Protein AF-X5ICG8-F1 (afdb_monomer)

Radius of gyration: 21.34 Å; Cα contacts (8 Å, |Δi|>4): 406; chains: 1; bounding box: 49×46×62 Å

Sequence (207 aa):
FLGNKLAPKVIILFRLVRADHKIEGYQVTAYLNKATSRLQMIMAALDENDNWKLCADGVLLSKHKVTAKIAWGAECKDYNTFITAETGLVGPSPAVRLRLSWDRLPKVPKAVWRYVRIVSEFIPWYIPYYLSDLVPMQKDRNSEKQIQFTVVATSERTLDVILKTPKMTLYKLGVNLPCSLPIESMTDLSPFDDNIVNKIHYLFSEV

InterPro domains:
  IPR015258 Vitellinogen, beta-sheet shell [PF09175] (8-178)
  IPR015258 Vitellinogen, beta-sheet shell [SM01170] (8-178)
  IPR015819 Lipid transport protein, beta-sheet shell [SSF56968] (7-181)
  IPR037088 Vitellinogen, beta-sheet shell domain superfamily [G3DSA:2.20.90.10] (7-181)
  IPR050733 Vitellogenin/Apolipophorin [PTHR23345] (2-185)

Structure (mmCIF, N/CA/C/O backbone):
data_AF-X5ICG8-F1
#
_entry.id   AF-X5ICG8-F1
#
loop_
_atom_site.group_PDB
_atom_site.id
_atom_site.type_symbol
_atom_site.label_atom_id
_atom_site.label_alt_id
_atom_site.label_comp_id
_atom_site.label_asym_id
_atom_site.label_entity_id
_atom_site.label_seq_id
_atom_site.pdbx_PDB_ins_code
_atom_site.Cartn_x
_atom_site.Cartn_y
_atom_site.Cartn_z
_atom_site.occupancy
_atom_site.B_iso_or_equiv
_atom_site.auth_seq_id
_atom_site.auth_comp_id
_atom_site.auth_asym_id
_atom_site.auth_atom_id
_atom_site.pdbx_PDB_model_num
ATOM 1 N N . PHE A 1 1 ? 15.795 -7.405 -2.387 1.00 74.44 1 PHE A N 1
ATOM 2 C CA . PHE A 1 1 ? 14.631 -7.792 -3.207 1.00 74.44 1 PHE A CA 1
ATOM 3 C C . PHE A 1 1 ? 14.528 -9.316 -3.258 1.00 74.44 1 PHE A C 1
ATOM 5 O O . PHE A 1 1 ? 15.554 -9.972 -3.110 1.00 74.44 1 PHE A O 1
ATOM 12 N N . LEU A 1 2 ? 13.320 -9.875 -3.392 1.00 71.12 2 LEU A N 1
ATOM 13 C CA . LEU A 1 2 ? 13.077 -11.314 -3.571 1.00 71.12 2 LEU A CA 1
ATOM 14 C C . LEU A 1 2 ? 13.710 -11.845 -4.862 1.00 71.12 2 LEU A C 1
ATOM 16 O O . LEU A 1 2 ? 14.188 -12.973 -4.853 1.00 71.12 2 LEU A O 1
ATOM 20 N N . GLY A 1 3 ? 13.815 -11.017 -5.907 1.00 69.62 3 GLY A N 1
ATOM 21 C CA . GLY A 1 3 ? 14.472 -11.389 -7.168 1.00 69.62 3 GLY A CA 1
ATOM 22 C C . GLY A 1 3 ? 15.945 -11.798 -7.051 1.00 69.62 3 GLY A C 1
ATOM 23 O O . GLY A 1 3 ? 16.458 -12.457 -7.941 1.00 69.62 3 GLY A O 1
ATOM 24 N N . ASN A 1 4 ? 16.611 -11.504 -5.928 1.00 79.12 4 ASN A N 1
ATOM 25 C CA . ASN A 1 4 ? 17.988 -11.954 -5.684 1.00 79.12 4 ASN A CA 1
ATOM 26 C C . ASN A 1 4 ? 18.057 -13.362 -5.065 1.00 79.12 4 ASN A C 1
ATOM 28 O O . ASN A 1 4 ? 19.146 -13.896 -4.893 1.00 79.12 4 ASN A O 1
ATOM 32 N N . LYS A 1 5 ? 16.922 -13.914 -4.619 1.00 81.19 5 LYS A N 1
ATOM 33 C CA . LYS A 1 5 ? 16.858 -15.149 -3.817 1.00 81.19 5 LYS A CA 1
ATOM 34 C C . LYS A 1 5 ? 15.897 -16.195 -4.377 1.00 81.19 5 LYS A C 1
ATOM 36 O O . LYS A 1 5 ? 16.041 -17.366 -4.048 1.00 81.19 5 LYS A O 1
ATOM 41 N N . LEU A 1 6 ? 14.894 -15.785 -5.153 1.00 85.12 6 LEU A N 1
ATOM 42 C CA . LEU A 1 6 ? 13.827 -16.651 -5.647 1.00 85.12 6 LEU A CA 1
ATOM 43 C C . LEU A 1 6 ? 13.684 -16.520 -7.160 1.00 85.12 6 LEU A C 1
ATOM 45 O O . LEU A 1 6 ? 13.749 -15.416 -7.696 1.00 85.12 6 LEU A O 1
ATOM 49 N N . ALA A 1 7 ? 13.399 -17.641 -7.823 1.00 87.00 7 ALA A N 1
ATOM 50 C CA . ALA A 1 7 ? 12.952 -17.629 -9.208 1.00 87.00 7 ALA A CA 1
ATOM 51 C C . ALA A 1 7 ? 11.563 -16.963 -9.312 1.00 87.00 7 ALA A C 1
ATOM 53 O O . ALA A 1 7 ? 10.713 -17.174 -8.433 1.00 87.00 7 ALA A O 1
ATOM 54 N N . PRO A 1 8 ? 11.309 -16.165 -10.362 1.00 89.88 8 PRO A N 1
ATOM 55 C CA . PRO A 1 8 ? 10.002 -15.560 -10.582 1.00 89.88 8 PRO A CA 1
ATOM 56 C C . PRO A 1 8 ? 8.943 -16.643 -10.813 1.00 89.88 8 PRO A C 1
ATOM 58 O O . PRO A 1 8 ? 9.201 -17.673 -11.433 1.00 89.88 8 PRO A O 1
ATOM 61 N N . LYS A 1 9 ? 7.733 -16.407 -10.303 1.00 91.81 9 LYS A N 1
ATOM 62 C CA . LYS A 1 9 ? 6.562 -17.261 -10.552 1.00 91.81 9 LYS A CA 1
ATOM 63 C C . LYS A 1 9 ? 5.849 -16.891 -11.842 1.00 91.81 9 LYS A C 1
ATOM 65 O O . LYS A 1 9 ? 5.319 -17.769 -12.508 1.00 91.81 9 LYS A O 1
ATOM 70 N N . VAL A 1 10 ? 5.847 -15.604 -12.178 1.00 92.69 10 VAL A N 1
ATOM 71 C CA . VAL A 1 10 ? 5.255 -15.073 -13.408 1.00 92.69 10 VAL A CA 1
ATOM 72 C C . VAL A 1 10 ? 6.227 -14.070 -14.014 1.00 92.69 10 VAL A C 1
ATOM 74 O O . VAL A 1 10 ? 6.810 -13.254 -13.293 1.00 92.69 10 VAL A O 1
ATOM 77 N N . ILE A 1 11 ? 6.389 -14.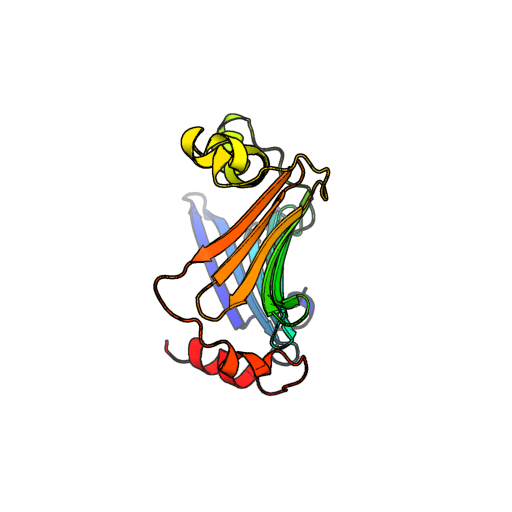135 -15.334 1.00 94.56 11 ILE A N 1
ATOM 78 C CA . ILE A 1 11 ? 7.122 -13.153 -16.131 1.00 94.56 11 ILE A CA 1
ATOM 79 C C . ILE A 1 11 ? 6.204 -12.711 -17.269 1.00 94.56 11 ILE A C 1
ATOM 81 O O . ILE A 1 11 ? 5.685 -13.548 -18.002 1.00 94.56 11 ILE A O 1
ATOM 85 N N . ILE A 1 12 ? 6.013 -11.403 -17.416 1.00 94.75 12 ILE A N 1
ATOM 86 C CA . ILE A 1 12 ? 5.263 -10.791 -18.516 1.00 94.75 12 ILE A CA 1
ATOM 87 C C . ILE A 1 12 ? 6.211 -9.845 -19.249 1.00 94.75 12 ILE A C 1
ATOM 89 O O . ILE A 1 12 ? 6.873 -9.018 -18.624 1.00 94.75 12 ILE A O 1
ATOM 93 N N . LEU A 1 13 ? 6.281 -9.973 -20.573 1.00 94.06 13 LEU A N 1
ATOM 94 C CA . LEU A 1 13 ? 7.141 -9.162 -21.431 1.00 94.06 13 LEU A CA 1
ATOM 95 C C . LEU A 1 13 ? 6.283 -8.299 -22.351 1.00 94.06 13 LEU A C 1
ATOM 97 O O . LEU A 1 13 ? 5.595 -8.820 -23.226 1.00 94.06 13 LEU A O 1
ATOM 101 N N . PHE A 1 14 ? 6.382 -6.985 -22.194 1.00 92.94 14 PHE A N 1
ATOM 102 C CA . PHE A 1 14 ? 5.830 -6.011 -23.124 1.00 92.94 14 PHE A CA 1
ATOM 103 C C . PHE A 1 14 ? 6.950 -5.578 -24.060 1.00 92.94 14 PHE A C 1
ATOM 105 O O . PHE A 1 14 ? 7.892 -4.925 -23.621 1.00 92.94 14 PHE A O 1
ATOM 112 N N . ARG A 1 15 ? 6.873 -5.979 -25.331 1.00 92.25 15 ARG A N 1
ATOM 113 C CA . ARG A 1 15 ? 7.892 -5.693 -26.348 1.00 92.25 15 ARG A CA 1
ATOM 114 C C . ARG A 1 15 ? 7.295 -4.869 -27.479 1.00 92.25 15 ARG A C 1
ATOM 116 O O . ARG A 1 15 ? 6.350 -5.308 -28.128 1.00 92.25 15 ARG A O 1
ATOM 123 N N . LEU A 1 16 ? 7.887 -3.709 -27.727 1.00 88.94 16 LEU A N 1
ATOM 124 C CA . LEU A 1 16 ? 7.691 -2.898 -28.916 1.00 88.94 16 LEU A CA 1
ATOM 125 C C . LEU A 1 16 ? 8.881 -3.139 -29.848 1.00 88.94 16 LEU A C 1
ATOM 127 O O . LEU A 1 16 ? 10.010 -2.765 -29.533 1.00 88.94 16 LEU A O 1
ATOM 131 N N . VAL A 1 17 ? 8.622 -3.787 -30.983 1.00 88.69 17 VAL A N 1
ATOM 132 C CA . VAL A 1 17 ? 9.628 -4.018 -32.025 1.00 88.69 17 VAL A CA 1
ATOM 133 C C . VAL A 1 17 ? 9.463 -2.937 -33.083 1.00 88.69 17 VAL A C 1
ATOM 135 O O . VAL A 1 17 ? 8.436 -2.869 -33.757 1.00 88.69 17 VAL A O 1
ATOM 138 N N . ARG A 1 18 ? 10.459 -2.061 -33.196 1.00 86.56 18 ARG A N 1
ATOM 139 C CA . ARG A 1 18 ? 10.479 -0.979 -34.183 1.00 86.56 18 ARG A CA 1
ATOM 140 C C . ARG A 1 18 ? 10.996 -1.473 -35.539 1.00 86.56 18 ARG A C 1
ATOM 142 O O . ARG A 1 18 ? 11.638 -2.515 -35.636 1.00 86.56 18 ARG A O 1
ATOM 149 N N . ALA A 1 19 ? 10.754 -0.690 -36.592 1.00 87.69 19 ALA A N 1
ATOM 150 C CA . ALA A 1 19 ? 11.224 -0.991 -37.950 1.00 87.69 19 ALA A CA 1
ATOM 151 C C . ALA A 1 19 ? 12.764 -1.027 -38.074 1.00 87.69 19 ALA A C 1
ATOM 153 O O . ALA A 1 19 ? 13.306 -1.749 -38.906 1.00 87.69 19 ALA A O 1
ATOM 154 N N . ASP A 1 20 ? 13.475 -0.297 -37.211 1.00 88.06 20 ASP A N 1
ATOM 155 C CA . ASP A 1 20 ? 14.939 -0.324 -37.079 1.00 88.06 20 ASP A CA 1
ATOM 156 C C . ASP A 1 20 ? 15.451 -1.526 -36.261 1.00 88.06 20 ASP A C 1
ATOM 158 O O . ASP A 1 20 ? 16.622 -1.568 -35.898 1.00 88.06 20 ASP A O 1
ATOM 162 N N . HIS A 1 21 ? 14.587 -2.510 -35.975 1.00 82.12 21 HIS A N 1
ATOM 163 C CA . HIS A 1 21 ? 14.871 -3.700 -35.164 1.00 82.12 21 HIS A CA 1
ATOM 164 C C . HIS A 1 21 ? 15.278 -3.398 -33.714 1.00 82.12 21 HIS A C 1
ATOM 166 O O . HIS A 1 21 ? 15.696 -4.300 -32.986 1.00 82.12 21 HIS A O 1
ATOM 172 N N . LYS A 1 22 ? 15.104 -2.153 -33.251 1.00 83.50 22 LYS A N 1
ATOM 173 C CA . LYS A 1 22 ? 15.297 -1.809 -31.847 1.00 83.50 22 LYS A CA 1
ATOM 174 C C . LYS A 1 22 ? 14.131 -2.355 -31.020 1.00 83.50 22 LYS A C 1
ATOM 176 O O . LYS A 1 22 ? 12.962 -2.163 -31.369 1.00 83.50 22 LYS A O 1
ATOM 181 N N . ILE A 1 23 ? 14.461 -3.035 -29.923 1.00 83.62 23 ILE A N 1
ATOM 182 C CA . ILE A 1 23 ? 13.490 -3.552 -28.957 1.00 83.62 23 ILE A CA 1
ATOM 183 C C . ILE A 1 23 ? 13.402 -2.561 -27.806 1.00 83.62 23 ILE A C 1
ATOM 185 O O . ILE A 1 23 ? 14.387 -2.300 -27.121 1.00 83.62 23 ILE A O 1
ATOM 189 N N . GLU A 1 24 ? 12.208 -2.035 -27.586 1.00 87.25 24 GLU A N 1
ATOM 190 C CA . GLU A 1 24 ? 11.884 -1.207 -26.429 1.00 87.25 24 GLU A CA 1
ATOM 191 C C . GLU A 1 24 ? 10.737 -1.865 -25.663 1.00 87.25 24 GLU A C 1
ATOM 193 O O . GLU A 1 24 ? 9.944 -2.622 -26.227 1.00 87.25 24 GLU A O 1
ATOM 198 N N . GLY A 1 25 ? 10.641 -1.613 -24.363 1.00 90.81 25 GLY A N 1
ATOM 199 C CA . GLY A 1 25 ? 9.531 -2.119 -23.568 1.00 90.81 25 GLY A CA 1
ATOM 200 C C . GLY A 1 25 ? 9.914 -2.466 -22.145 1.00 90.81 25 GLY A C 1
ATOM 201 O O . GLY A 1 25 ? 10.944 -2.026 -21.638 1.00 90.81 25 GLY A O 1
ATOM 202 N N . TYR A 1 26 ? 9.061 -3.258 -21.503 1.00 93.69 26 TYR A N 1
ATOM 203 C CA . TYR A 1 26 ? 9.143 -3.537 -20.077 1.00 93.69 26 TYR A CA 1
ATOM 204 C C . TYR A 1 26 ? 8.971 -5.022 -19.784 1.00 93.69 26 TYR A C 1
ATOM 206 O O . TYR A 1 26 ? 8.124 -5.704 -20.363 1.00 93.69 26 TYR A O 1
ATOM 214 N N . GLN A 1 27 ? 9.738 -5.508 -18.817 1.00 94.81 27 GLN A N 1
ATOM 215 C CA . GLN A 1 27 ? 9.553 -6.812 -18.202 1.00 94.81 27 GLN A CA 1
ATOM 216 C C . GLN A 1 27 ? 8.918 -6.638 -16.827 1.00 94.81 27 GLN A C 1
ATOM 218 O O . GLN A 1 27 ? 9.444 -5.910 -15.989 1.00 94.81 27 GLN A O 1
ATOM 223 N N . VAL A 1 28 ? 7.831 -7.361 -16.567 1.00 95.75 28 VAL A N 1
ATOM 224 C CA . VAL A 1 28 ? 7.230 -7.492 -15.239 1.00 95.75 28 VAL A CA 1
ATOM 225 C C . VAL A 1 28 ? 7.530 -8.883 -14.701 1.00 95.75 28 VAL A C 1
ATOM 227 O O . VAL A 1 28 ? 7.213 -9.884 -15.335 1.00 95.75 28 VAL A O 1
ATOM 230 N N . THR A 1 29 ? 8.127 -8.953 -13.517 1.00 95.69 29 THR A N 1
ATOM 231 C CA . THR A 1 29 ? 8.423 -10.203 -12.809 1.00 95.69 29 THR A CA 1
ATOM 232 C C . THR A 1 29 ? 7.705 -10.222 -11.470 1.00 95.69 29 THR A C 1
ATOM 234 O O . THR A 1 29 ? 7.786 -9.253 -10.717 1.00 95.69 29 THR A O 1
ATOM 237 N N . ALA A 1 30 ? 7.009 -11.315 -11.163 1.00 94.94 30 ALA A N 1
ATOM 238 C CA . ALA A 1 30 ? 6.340 -11.514 -9.883 1.00 94.94 30 ALA A CA 1
ATOM 239 C C . ALA A 1 30 ? 6.993 -12.660 -9.102 1.00 94.94 30 ALA A C 1
ATOM 241 O O . ALA A 1 30 ? 7.194 -13.759 -9.622 1.00 94.94 30 ALA A O 1
ATOM 242 N N . TYR A 1 31 ? 7.285 -12.412 -7.831 1.00 93.50 31 TYR A N 1
ATOM 243 C CA . TYR A 1 31 ? 7.912 -13.334 -6.892 1.00 93.50 31 TYR A CA 1
ATOM 244 C C . TYR A 1 31 ? 6.971 -13.552 -5.717 1.00 93.50 31 TYR A C 1
ATOM 246 O O . TYR A 1 31 ? 6.526 -12.594 -5.086 1.00 93.50 31 TYR A O 1
ATOM 254 N N . LEU A 1 32 ? 6.714 -14.814 -5.387 1.00 91.50 32 LEU A N 1
ATOM 255 C CA . LEU A 1 32 ? 5.898 -15.191 -4.241 1.00 91.50 32 LEU A CA 1
ATOM 256 C C . LEU A 1 32 ? 6.751 -15.975 -3.248 1.00 91.50 32 LEU A C 1
ATOM 258 O O . LEU A 1 32 ? 7.251 -17.054 -3.572 1.00 91.50 32 LEU A O 1
ATOM 262 N N . ASN A 1 33 ? 6.880 -15.451 -2.032 1.00 89.19 33 ASN A N 1
ATOM 263 C CA . ASN A 1 33 ? 7.435 -16.178 -0.902 1.00 89.19 33 ASN A CA 1
ATOM 264 C C . ASN A 1 33 ? 6.308 -16.561 0.060 1.00 89.19 33 ASN A C 1
ATOM 266 O O . ASN A 1 33 ? 5.838 -15.731 0.841 1.00 89.19 33 ASN A O 1
ATOM 270 N N . LYS A 1 34 ? 5.897 -17.832 0.010 1.00 86.06 34 LYS A N 1
ATOM 271 C CA . LYS A 1 34 ? 4.834 -18.364 0.870 1.00 86.06 34 LYS A CA 1
ATOM 272 C C . LYS A 1 34 ? 5.230 -18.391 2.348 1.00 86.06 34 LYS A C 1
ATOM 274 O O . LYS A 1 34 ? 4.396 -18.080 3.185 1.00 86.06 34 LYS A O 1
ATOM 279 N N . ALA A 1 35 ? 6.494 -18.689 2.665 1.00 86.81 35 ALA A N 1
ATOM 280 C CA . ALA A 1 35 ? 6.963 -18.794 4.050 1.00 86.81 35 ALA A CA 1
ATOM 281 C C . ALA A 1 35 ? 6.864 -17.463 4.811 1.00 86.81 35 ALA A C 1
ATOM 283 O O . ALA A 1 35 ? 6.691 -17.451 6.022 1.00 86.81 35 ALA A O 1
ATOM 284 N N . THR A 1 36 ? 6.954 -16.339 4.097 1.00 86.19 36 THR A N 1
ATOM 285 C CA . THR A 1 36 ? 6.838 -14.997 4.683 1.00 86.19 36 THR A CA 1
ATOM 286 C C . THR A 1 36 ? 5.579 -14.258 4.236 1.00 86.19 36 THR A C 1
ATOM 288 O O . THR A 1 36 ? 5.543 -13.040 4.372 1.00 86.19 36 THR A O 1
ATOM 291 N N . SER A 1 37 ? 4.607 -14.938 3.610 1.00 90.62 37 SER A N 1
ATOM 292 C CA . SER A 1 37 ? 3.390 -14.325 3.045 1.00 90.62 37 SER A CA 1
ATOM 293 C C . SER A 1 37 ? 3.661 -13.022 2.274 1.00 90.62 37 SER A C 1
ATOM 295 O O . SER A 1 37 ? 3.017 -11.994 2.494 1.00 90.62 37 SER A O 1
ATOM 297 N N . ARG A 1 38 ? 4.684 -13.047 1.408 1.00 90.94 38 ARG A N 1
ATOM 298 C CA . ARG A 1 38 ? 5.211 -11.862 0.718 1.00 90.94 38 ARG A CA 1
ATOM 299 C C . ARG A 1 38 ? 5.107 -12.015 -0.792 1.00 90.94 38 ARG A C 1
ATOM 301 O O . ARG A 1 38 ? 5.596 -12.997 -1.351 1.00 90.94 38 ARG A O 1
ATOM 308 N N . LEU A 1 39 ? 4.537 -11.008 -1.440 1.00 93.31 39 LEU A N 1
ATOM 309 C CA . LEU A 1 39 ? 4.442 -10.868 -2.887 1.00 93.31 39 LEU A CA 1
ATOM 310 C C . LEU A 1 39 ? 5.281 -9.668 -3.320 1.00 93.31 39 LEU A C 1
ATOM 312 O O . LEU A 1 39 ? 5.109 -8.569 -2.804 1.00 93.31 39 LEU A O 1
ATOM 316 N N . GLN A 1 40 ? 6.157 -9.861 -4.297 1.00 95.19 40 GLN A N 1
ATOM 317 C CA . GLN A 1 40 ? 6.927 -8.777 -4.888 1.00 95.19 40 GLN A CA 1
ATOM 318 C C . GLN A 1 40 ? 6.757 -8.768 -6.398 1.00 95.19 40 GLN A C 1
ATOM 320 O O . GLN A 1 40 ? 6.926 -9.797 -7.039 1.00 95.19 40 GLN A O 1
ATOM 325 N N . MET A 1 41 ? 6.480 -7.603 -6.964 1.00 95.81 41 MET A N 1
ATOM 326 C CA . MET A 1 41 ? 6.440 -7.369 -8.399 1.00 95.81 41 MET A CA 1
ATOM 327 C C . MET A 1 41 ? 7.492 -6.330 -8.766 1.00 95.81 41 MET A C 1
ATOM 329 O O . MET A 1 41 ? 7.625 -5.313 -8.087 1.00 95.81 41 MET A O 1
ATOM 333 N N . ILE A 1 42 ? 8.247 -6.587 -9.827 1.00 95.56 42 ILE A N 1
ATOM 334 C CA . ILE A 1 42 ? 9.248 -5.663 -10.357 1.00 95.56 42 ILE A CA 1
ATOM 335 C C . ILE A 1 42 ? 8.977 -5.487 -11.841 1.00 95.56 42 ILE A C 1
ATOM 337 O O . ILE A 1 42 ? 9.020 -6.459 -12.592 1.00 95.56 42 ILE A O 1
ATOM 341 N N . MET A 1 43 ? 8.717 -4.251 -12.241 1.00 95.69 43 MET A N 1
ATOM 342 C CA . MET A 1 43 ? 8.696 -3.799 -13.622 1.00 95.69 43 MET A CA 1
ATOM 343 C C . MET A 1 43 ? 10.021 -3.094 -13.912 1.00 95.69 43 MET A C 1
ATOM 345 O O . MET A 1 43 ? 10.402 -2.185 -13.178 1.00 95.69 43 MET A O 1
ATOM 349 N N . ALA A 1 44 ? 10.723 -3.514 -14.954 1.00 94.38 44 ALA A N 1
ATOM 350 C CA . ALA A 1 44 ? 11.985 -2.923 -15.389 1.00 94.38 44 ALA A CA 1
ATOM 351 C C . ALA A 1 44 ? 11.967 -2.734 -16.904 1.00 94.38 44 ALA A C 1
ATOM 353 O O . ALA A 1 44 ? 11.293 -3.496 -17.604 1.00 94.38 44 ALA A O 1
ATOM 354 N N . ALA A 1 45 ? 12.679 -1.726 -17.402 1.00 91.88 45 ALA A N 1
ATOM 355 C CA . ALA A 1 45 ? 12.901 -1.575 -18.833 1.00 91.88 45 ALA A CA 1
ATOM 356 C C . ALA A 1 45 ? 13.663 -2.789 -19.399 1.00 91.88 45 ALA A C 1
ATOM 358 O O . ALA A 1 45 ? 14.421 -3.451 -18.690 1.00 91.88 45 ALA A O 1
ATOM 359 N N . LEU A 1 46 ? 13.421 -3.103 -20.673 1.00 89.81 46 LEU A N 1
ATOM 360 C CA . LEU A 1 46 ? 14.173 -4.128 -21.407 1.00 89.81 46 LEU A CA 1
ATOM 361 C C . LEU A 1 46 ? 15.537 -3.625 -21.896 1.00 89.81 46 LEU A C 1
ATOM 363 O O . LEU A 1 46 ? 16.405 -4.441 -22.187 1.00 89.81 46 LEU A O 1
ATOM 367 N N . ASP A 1 47 ? 15.711 -2.307 -22.007 1.00 87.19 47 ASP A N 1
ATOM 368 C CA . ASP A 1 47 ? 16.990 -1.683 -22.349 1.00 87.19 47 ASP A CA 1
ATOM 369 C C . ASP A 1 47 ? 17.925 -1.737 -21.134 1.00 87.19 47 ASP A C 1
ATOM 371 O O . ASP A 1 47 ? 17.603 -1.199 -20.076 1.00 87.19 47 ASP A O 1
ATOM 375 N N . GLU A 1 48 ? 19.089 -2.369 -21.283 1.00 81.19 48 GLU A N 1
ATOM 376 C CA . GLU A 1 48 ? 20.085 -2.502 -20.211 1.00 81.19 48 GLU A CA 1
ATOM 377 C C . GLU A 1 48 ? 20.658 -1.152 -19.754 1.00 81.19 48 GLU A C 1
ATOM 379 O O . GLU A 1 48 ? 21.155 -1.040 -18.632 1.00 81.19 48 GLU A O 1
ATOM 384 N N . ASN A 1 49 ? 20.568 -0.117 -20.594 1.00 85.62 49 ASN A N 1
ATOM 385 C CA . ASN A 1 49 ? 21.006 1.234 -20.248 1.00 85.62 49 ASN A CA 1
ATOM 386 C C . ASN A 1 49 ? 19.945 2.020 -19.464 1.00 85.62 49 ASN A C 1
ATOM 388 O O . ASN A 1 49 ? 20.256 3.077 -18.910 1.00 85.62 49 ASN A O 1
ATOM 392 N N . ASP A 1 50 ? 18.705 1.524 -19.405 1.00 88.00 50 ASP A N 1
ATOM 393 C CA . ASP A 1 50 ? 17.623 2.135 -18.644 1.00 88.00 50 ASP A CA 1
ATOM 394 C C . ASP A 1 50 ? 17.490 1.459 -17.273 1.00 88.00 50 ASP A C 1
ATOM 396 O O . ASP A 1 50 ? 16.969 0.355 -17.107 1.00 88.00 50 ASP A O 1
ATOM 400 N N . ASN A 1 51 ? 17.973 2.158 -16.247 1.00 91.12 51 ASN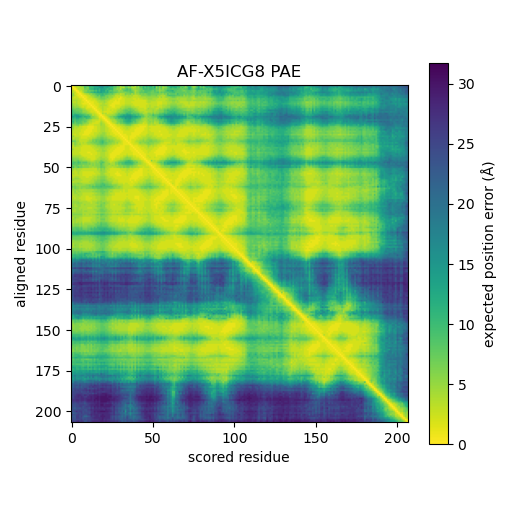 A N 1
ATOM 401 C CA . ASN A 1 51 ? 17.914 1.695 -14.864 1.00 91.12 51 ASN A CA 1
ATOM 402 C C . ASN A 1 51 ? 16.590 2.040 -14.162 1.00 91.12 51 ASN A C 1
ATOM 404 O O . ASN A 1 51 ? 16.463 1.828 -12.947 1.00 91.12 51 ASN A O 1
ATOM 408 N N . TRP A 1 52 ? 15.603 2.577 -14.885 1.00 93.00 52 TRP A N 1
ATOM 409 C CA . TRP A 1 52 ? 14.292 2.857 -14.330 1.00 93.00 52 TRP A CA 1
ATOM 410 C C . TRP A 1 52 ? 13.551 1.559 -14.009 1.00 93.00 52 TRP A C 1
ATOM 412 O O . TRP A 1 52 ? 13.394 0.655 -14.836 1.00 93.00 52 TRP A O 1
ATOM 422 N N . LYS A 1 53 ? 13.061 1.469 -12.772 1.00 94.88 53 LYS A N 1
ATOM 423 C CA . LYS A 1 53 ? 12.287 0.329 -12.284 1.00 94.88 53 LYS A CA 1
ATOM 424 C C . LYS A 1 53 ? 11.107 0.804 -11.449 1.00 94.88 53 LYS A C 1
ATOM 426 O O . LYS A 1 53 ? 11.168 1.849 -10.800 1.00 94.88 53 LYS A O 1
ATOM 431 N N . LEU A 1 54 ? 10.058 -0.007 -11.412 1.00 94.75 54 LEU A N 1
ATOM 432 C CA . LEU A 1 54 ? 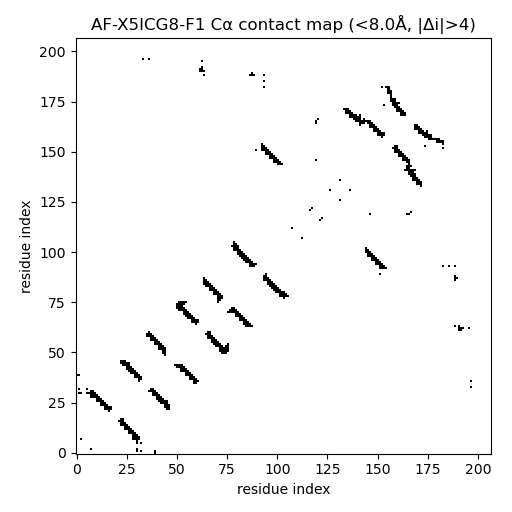8.960 0.082 -10.457 1.00 94.75 54 LEU A CA 1
ATOM 433 C C . LEU A 1 54 ? 8.894 -1.227 -9.676 1.00 94.75 54 LEU A C 1
ATOM 435 O O . LEU A 1 54 ? 8.732 -2.304 -10.239 1.00 94.75 54 LEU A O 1
ATOM 439 N N . CYS A 1 55 ? 8.999 -1.127 -8.360 1.00 94.88 55 CYS A N 1
ATOM 440 C CA . CYS A 1 55 ? 8.972 -2.241 -7.433 1.00 94.88 55 CYS A CA 1
ATOM 441 C C . CYS A 1 55 ? 7.763 -2.105 -6.511 1.00 94.88 55 CYS A C 1
ATOM 443 O O . CYS A 1 55 ? 7.661 -1.137 -5.758 1.00 94.88 55 CYS A O 1
ATOM 445 N N . ALA A 1 56 ? 6.885 -3.099 -6.519 1.00 96.19 56 ALA A N 1
ATOM 446 C CA . ALA A 1 56 ? 5.808 -3.250 -5.553 1.00 96.19 56 ALA A CA 1
ATOM 447 C C . ALA A 1 56 ? 6.105 -4.454 -4.655 1.00 96.19 56 ALA A C 1
ATOM 449 O O . ALA A 1 56 ? 6.453 -5.526 -5.139 1.00 96.19 56 ALA A O 1
ATOM 450 N N . ASP A 1 57 ? 5.999 -4.289 -3.345 1.00 95.00 57 ASP A N 1
ATOM 451 C CA . ASP A 1 57 ? 6.374 -5.296 -2.357 1.00 95.00 57 ASP A CA 1
ATOM 452 C C . ASP A 1 57 ? 5.336 -5.327 -1.238 1.00 95.00 57 ASP A C 1
ATOM 454 O O . ASP A 1 57 ? 5.300 -4.428 -0.404 1.00 95.00 57 ASP A O 1
ATOM 458 N N . GLY A 1 58 ? 4.470 -6.335 -1.254 1.00 94.88 58 GLY A N 1
ATOM 459 C CA . GLY A 1 58 ? 3.428 -6.565 -0.261 1.00 94.88 58 GLY A CA 1
ATOM 460 C C . GLY A 1 58 ? 3.805 -7.694 0.688 1.00 94.88 58 GLY A C 1
ATOM 461 O O . GLY A 1 58 ? 4.279 -8.742 0.253 1.00 94.88 58 GLY A O 1
ATOM 462 N N . VAL A 1 59 ? 3.578 -7.502 1.983 1.00 93.00 59 VAL A N 1
ATOM 463 C CA . VAL A 1 59 ? 3.787 -8.520 3.011 1.00 93.00 59 VAL A CA 1
ATOM 464 C C . VAL A 1 59 ? 2.648 -8.503 4.021 1.00 93.00 59 VAL A C 1
ATOM 466 O O . VAL A 1 59 ? 2.256 -7.456 4.540 1.00 93.00 59 VAL A O 1
ATOM 469 N N . LEU A 1 60 ? 2.124 -9.688 4.311 1.00 91.19 60 LEU A N 1
ATOM 470 C CA . LEU A 1 60 ? 1.223 -9.894 5.433 1.00 91.19 60 LEU A CA 1
ATOM 471 C C . LEU A 1 60 ? 2.066 -10.111 6.696 1.00 91.19 60 LEU A C 1
ATOM 473 O O . LEU A 1 60 ? 2.787 -11.101 6.794 1.00 91.19 60 LEU A O 1
ATOM 477 N N . LEU A 1 61 ? 2.008 -9.167 7.637 1.00 88.00 61 LEU A N 1
ATOM 478 C CA . LEU A 1 61 ? 2.776 -9.222 8.886 1.00 88.00 61 LEU A CA 1
ATOM 479 C C . LEU A 1 61 ? 2.035 -9.996 9.984 1.00 88.00 61 LEU A C 1
ATOM 481 O O . LEU A 1 61 ? 2.676 -10.597 10.839 1.00 88.00 61 LEU A O 1
ATOM 485 N N . SER A 1 62 ? 0.700 -9.958 9.974 1.00 87.06 62 SER A N 1
ATOM 486 C CA . SER A 1 62 ? -0.188 -10.729 10.856 1.00 87.06 62 SER A CA 1
ATOM 487 C C . SER A 1 62 ? -1.608 -10.784 10.272 1.00 87.06 62 SER A C 1
ATOM 489 O O . SER A 1 62 ? -1.869 -10.163 9.240 1.00 87.06 62 SER A O 1
ATOM 491 N N . LYS A 1 63 ? -2.555 -11.455 10.953 1.00 82.31 63 LYS A N 1
ATOM 492 C CA . LYS A 1 63 ? -3.996 -11.475 10.590 1.00 82.31 63 LYS A CA 1
ATOM 493 C C . LYS A 1 63 ? -4.598 -10.111 10.362 1.00 82.31 63 LYS A C 1
ATOM 495 O O . LYS A 1 63 ? -5.421 -9.920 9.474 1.00 82.31 63 LYS A O 1
ATOM 500 N N . HIS A 1 64 ? -4.111 -9.174 11.150 1.00 87.06 64 HIS A N 1
ATOM 501 C CA . HIS A 1 64 ? -4.685 -7.856 11.291 1.00 87.06 64 HIS A CA 1
ATOM 502 C C . HIS A 1 64 ? -3.758 -6.790 10.740 1.00 87.06 64 HIS A C 1
ATOM 504 O O . HIS A 1 64 ? -3.927 -5.622 11.062 1.00 87.06 64 HIS A O 1
ATOM 510 N N . LYS A 1 65 ? -2.731 -7.163 9.962 1.00 90.44 65 LYS A N 1
ATOM 511 C CA . LYS A 1 65 ? -1.757 -6.199 9.456 1.00 90.44 65 LYS A CA 1
ATOM 512 C C . LYS A 1 65 ? -1.121 -6.628 8.147 1.00 90.44 65 LYS A C 1
ATOM 514 O O . LYS A 1 65 ? -0.321 -7.563 8.094 1.00 90.44 65 LYS A O 1
ATOM 519 N N . VAL A 1 66 ? -1.379 -5.841 7.111 1.00 94.06 66 VAL A N 1
ATOM 520 C CA . VAL A 1 66 ? -0.715 -5.935 5.812 1.00 94.06 66 VAL A CA 1
ATOM 521 C C . VAL A 1 66 ? 0.017 -4.635 5.515 1.00 94.06 66 VAL A C 1
ATOM 523 O O . VAL A 1 66 ? -0.479 -3.537 5.785 1.00 94.06 66 VAL A O 1
ATOM 526 N N . THR A 1 67 ? 1.218 -4.752 4.959 1.00 94.12 67 THR A N 1
ATOM 527 C CA . THR A 1 67 ? 1.984 -3.607 4.476 1.00 94.12 67 THR A CA 1
ATOM 528 C C . THR A 1 67 ? 2.360 -3.808 3.019 1.00 94.12 67 THR A C 1
ATOM 530 O O . THR A 1 67 ? 2.619 -4.920 2.568 1.00 94.12 67 THR A O 1
ATOM 533 N N . ALA A 1 68 ? 2.376 -2.718 2.267 1.00 95.50 68 ALA A N 1
ATOM 534 C CA . ALA A 1 68 ? 2.849 -2.684 0.900 1.00 95.50 68 ALA A CA 1
ATOM 535 C C . ALA A 1 68 ? 3.790 -1.497 0.716 1.00 95.50 68 ALA A C 1
ATOM 537 O O . ALA A 1 68 ? 3.520 -0.394 1.186 1.00 95.50 68 ALA A O 1
ATOM 538 N N . LYS A 1 69 ? 4.897 -1.720 0.020 1.00 94.69 69 LYS A N 1
ATOM 539 C CA . LYS A 1 69 ? 5.829 -0.688 -0.417 1.00 94.69 69 LYS A CA 1
ATOM 540 C C . LYS A 1 69 ? 5.784 -0.610 -1.933 1.00 94.69 69 LYS A C 1
ATOM 542 O O . LYS A 1 69 ? 6.011 -1.608 -2.605 1.00 94.69 69 LYS A O 1
ATOM 547 N N . ILE A 1 70 ? 5.546 0.579 -2.461 1.00 94.44 70 ILE A N 1
ATOM 548 C CA . ILE A 1 70 ? 5.674 0.890 -3.882 1.00 94.44 70 ILE A CA 1
ATOM 549 C C . ILE A 1 70 ? 6.847 1.850 -4.012 1.00 94.44 70 ILE A C 1
ATOM 551 O O . ILE A 1 70 ? 6.879 2.878 -3.342 1.00 94.44 70 ILE A O 1
ATOM 555 N N . ALA A 1 71 ? 7.834 1.513 -4.827 1.00 94.44 71 ALA A N 1
ATOM 556 C CA . ALA A 1 71 ? 9.006 2.341 -5.059 1.00 94.44 71 ALA A CA 1
ATOM 557 C C . ALA A 1 71 ? 9.337 2.383 -6.546 1.00 94.44 71 ALA A C 1
ATOM 559 O O . ALA A 1 71 ? 9.159 1.386 -7.238 1.00 94.44 71 ALA A O 1
ATOM 560 N N . TRP A 1 72 ? 9.791 3.527 -7.045 1.00 93.50 72 TRP A N 1
ATOM 561 C CA . TRP A 1 72 ? 10.084 3.698 -8.466 1.00 93.50 72 TRP A CA 1
ATOM 562 C C . TRP A 1 72 ? 11.219 4.693 -8.713 1.00 93.50 72 TRP A C 1
ATOM 564 O O . TRP A 1 72 ? 11.633 5.416 -7.802 1.00 93.50 72 TRP A O 1
ATOM 574 N N . GLY A 1 73 ? 11.716 4.707 -9.950 1.00 92.06 73 GLY A N 1
ATOM 575 C CA . GLY A 1 73 ? 12.879 5.483 -10.384 1.00 92.06 73 GLY A CA 1
ATOM 576 C C . GLY A 1 73 ? 14.104 4.597 -10.587 1.00 92.06 73 GLY A C 1
ATOM 577 O O . GLY A 1 73 ? 13.966 3.379 -10.727 1.00 92.06 73 GLY A O 1
ATOM 578 N N . ALA A 1 74 ? 15.293 5.196 -10.574 1.00 92.56 74 ALA A N 1
ATOM 579 C CA . ALA A 1 74 ? 16.553 4.480 -10.721 1.00 92.56 74 ALA A CA 1
ATOM 580 C C . ALA A 1 74 ? 16.666 3.393 -9.642 1.00 92.56 74 ALA A C 1
ATOM 582 O O . ALA A 1 74 ? 16.692 3.676 -8.439 1.00 92.56 74 ALA A O 1
ATOM 583 N N . GLU A 1 75 ? 16.667 2.128 -10.065 1.00 90.81 75 GLU A N 1
ATOM 584 C CA . GLU A 1 75 ? 16.739 0.960 -9.181 1.00 90.81 75 GLU A CA 1
ATOM 585 C C . GLU A 1 75 ? 15.694 0.950 -8.043 1.00 90.81 75 GLU A C 1
ATOM 587 O O . GLU A 1 75 ? 15.954 0.431 -6.952 1.00 90.81 75 GLU A O 1
ATOM 592 N N . CYS A 1 76 ? 14.508 1.535 -8.269 1.00 91.44 76 CYS A N 1
ATOM 593 C CA . CYS A 1 76 ? 13.449 1.687 -7.261 1.00 91.44 76 CYS A CA 1
ATOM 594 C C . CYS A 1 76 ? 13.875 2.479 -6.003 1.00 91.44 76 CYS A C 1
ATOM 596 O O . CYS A 1 76 ? 13.404 2.184 -4.898 1.00 91.44 76 CYS A O 1
ATOM 598 N N . LYS A 1 77 ? 14.790 3.453 -6.135 1.00 90.19 77 LYS A N 1
ATOM 599 C CA . LYS A 1 77 ? 15.335 4.228 -5.000 1.00 90.19 77 LYS A CA 1
ATOM 600 C C . LYS A 1 77 ? 14.912 5.695 -4.956 1.00 90.19 77 LYS A C 1
ATOM 602 O O . LYS A 1 77 ? 14.978 6.286 -3.880 1.00 90.19 77 LYS A O 1
ATOM 607 N N . ASP A 1 78 ? 14.476 6.280 -6.070 1.00 89.62 78 ASP A N 1
ATOM 608 C CA . ASP A 1 78 ? 14.218 7.727 -6.131 1.00 89.62 78 ASP A CA 1
ATOM 609 C C . ASP A 1 78 ? 12.974 8.142 -5.348 1.00 89.62 78 ASP A C 1
ATOM 611 O O . ASP A 1 78 ? 12.968 9.173 -4.667 1.00 89.62 78 ASP A O 1
ATOM 615 N N . TYR A 1 79 ? 11.922 7.331 -5.445 1.00 89.94 79 TYR A N 1
ATOM 616 C CA . TYR A 1 79 ? 10.629 7.589 -4.830 1.00 89.94 79 TYR A CA 1
ATOM 617 C C . TYR A 1 79 ? 10.095 6.333 -4.169 1.00 89.94 79 TYR A C 1
ATOM 619 O O . TYR A 1 79 ? 10.293 5.218 -4.655 1.00 89.94 79 TYR A O 1
ATOM 627 N N . ASN A 1 80 ? 9.391 6.517 -3.056 1.00 91.19 80 ASN A N 1
ATOM 628 C CA . ASN A 1 80 ? 8.725 5.423 -2.381 1.00 91.19 80 ASN A CA 1
ATOM 629 C C . ASN A 1 80 ? 7.438 5.875 -1.695 1.00 91.19 80 ASN A C 1
ATOM 631 O O . ASN A 1 80 ? 7.222 7.043 -1.368 1.00 91.19 80 ASN A O 1
ATOM 635 N N . THR A 1 81 ? 6.561 4.908 -1.506 1.00 90.56 81 THR A N 1
ATOM 636 C CA . THR A 1 81 ? 5.283 5.043 -0.837 1.00 90.56 81 THR A CA 1
ATOM 637 C C . THR A 1 81 ? 5.019 3.751 -0.086 1.00 90.56 81 THR A C 1
ATOM 639 O O . THR A 1 81 ? 5.252 2.656 -0.595 1.00 90.56 81 THR A O 1
ATOM 642 N N . PHE A 1 82 ? 4.543 3.883 1.138 1.00 93.56 82 PHE A N 1
A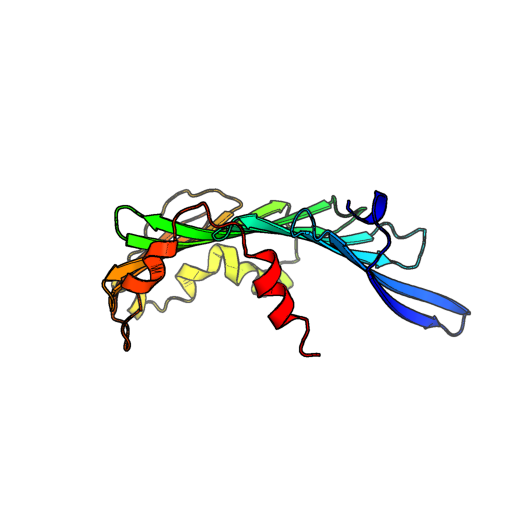TOM 643 C CA . PHE A 1 82 ? 4.201 2.791 2.024 1.00 93.56 82 PHE A CA 1
ATOM 644 C C . PHE A 1 82 ? 2.713 2.863 2.321 1.00 93.56 82 PHE A C 1
ATOM 646 O O . PHE A 1 82 ? 2.177 3.923 2.642 1.00 93.56 82 PHE A O 1
ATOM 653 N N . ILE A 1 83 ? 2.056 1.721 2.224 1.00 94.12 83 ILE A N 1
ATOM 654 C CA . ILE A 1 83 ? 0.647 1.534 2.526 1.00 94.12 83 ILE A CA 1
ATOM 655 C C . ILE A 1 83 ? 0.593 0.502 3.642 1.00 94.12 83 ILE A C 1
ATOM 657 O O . ILE A 1 83 ? 1.225 -0.545 3.562 1.00 94.12 83 ILE A O 1
ATOM 661 N N . THR A 1 84 ? -0.112 0.802 4.719 1.00 94.19 84 THR A N 1
ATOM 662 C CA . THR A 1 84 ? -0.347 -0.129 5.822 1.00 94.19 84 THR A CA 1
ATOM 663 C C . THR A 1 84 ? -1.832 -0.158 6.098 1.00 94.19 84 THR A C 1
ATOM 665 O O . THR A 1 84 ? -2.410 0.886 6.385 1.00 94.19 84 THR A O 1
ATOM 668 N N . ALA A 1 85 ? -2.436 -1.335 6.026 1.00 94.44 85 ALA A N 1
ATOM 669 C CA . ALA A 1 85 ? -3.789 -1.558 6.505 1.00 94.44 85 ALA A CA 1
ATOM 670 C C . ALA A 1 85 ? -3.706 -2.463 7.731 1.00 94.44 85 ALA A C 1
ATOM 672 O O . ALA A 1 85 ? -3.078 -3.523 7.684 1.00 94.44 85 ALA A O 1
ATOM 673 N N . GLU A 1 86 ? -4.291 -2.013 8.835 1.00 92.25 86 GLU A N 1
ATOM 674 C CA . GLU A 1 86 ? -4.346 -2.772 10.075 1.00 92.25 86 GLU A CA 1
ATOM 675 C C . GLU A 1 86 ? -5.745 -2.733 10.692 1.00 92.25 86 GLU A C 1
ATOM 677 O O . GLU A 1 86 ? -6.447 -1.725 10.609 1.00 92.25 86 GLU A O 1
ATOM 682 N N . THR A 1 87 ? -6.148 -3.839 11.300 1.00 89.88 87 THR A N 1
ATOM 683 C CA . THR A 1 87 ? -7.349 -3.957 12.126 1.00 89.88 87 THR A CA 1
ATOM 684 C C . THR A 1 87 ? -6.928 -4.126 13.585 1.00 89.88 87 THR A C 1
ATOM 686 O O . THR A 1 87 ? -5.802 -4.523 13.884 1.00 89.88 87 THR A O 1
ATOM 689 N N . GLY A 1 88 ? -7.785 -3.751 14.526 1.00 88.38 88 GLY A N 1
ATOM 690 C CA . GLY A 1 88 ? -7.462 -3.839 15.947 1.00 88.38 88 GLY A CA 1
ATOM 691 C C . GLY A 1 88 ? -8.521 -3.181 16.811 1.00 88.38 88 GLY A C 1
ATOM 692 O O . GLY A 1 88 ? -9.668 -3.062 16.393 1.00 88.38 88 GLY A O 1
ATOM 693 N N . LEU A 1 89 ? -8.131 -2.737 18.005 1.00 87.50 89 LEU A N 1
ATOM 694 C CA . LEU A 1 89 ? -9.024 -2.087 18.963 1.00 87.50 89 LEU A CA 1
ATOM 695 C C . LEU A 1 89 ? -8.579 -0.644 19.245 1.00 87.50 89 LEU A C 1
ATOM 697 O O . LEU A 1 89 ? -7.384 -0.353 19.349 1.00 87.50 89 LEU A O 1
ATOM 701 N N . VAL A 1 90 ? -9.546 0.260 19.388 1.00 85.75 90 VAL A N 1
ATOM 702 C CA . VAL A 1 90 ? -9.377 1.607 19.946 1.00 85.75 90 VAL A CA 1
ATOM 703 C C . VAL A 1 90 ? -10.213 1.661 21.220 1.00 85.75 90 VAL A C 1
ATOM 705 O O . VAL A 1 90 ? -11.437 1.751 21.170 1.00 85.75 90 VAL A O 1
ATOM 708 N N . GLY A 1 91 ? -9.553 1.539 22.374 1.00 85.38 91 GLY A N 1
ATOM 709 C CA . GLY A 1 91 ? -10.256 1.233 23.621 1.00 85.38 91 GLY A CA 1
ATOM 710 C C . GLY A 1 91 ? -10.940 -0.141 23.513 1.00 85.38 91 GLY A C 1
ATOM 711 O O . GLY A 1 91 ? -10.278 -1.088 23.089 1.00 85.38 91 GLY A O 1
ATOM 712 N N . PRO A 1 92 ? -12.234 -0.272 23.857 1.00 85.00 92 PRO A N 1
ATOM 713 C CA . PRO A 1 92 ? -12.979 -1.523 23.691 1.00 85.00 92 PRO A CA 1
ATOM 714 C C . PRO A 1 92 ? -13.520 -1.740 22.264 1.00 85.00 92 PRO A C 1
ATOM 716 O O . PRO A 1 92 ? -14.007 -2.823 21.955 1.00 85.00 92 PRO A O 1
ATOM 719 N N . SER A 1 93 ? -13.464 -0.727 21.393 1.00 87.25 93 SER A N 1
ATOM 720 C CA . SER A 1 93 ? -14.138 -0.741 20.092 1.00 87.25 93 SER A CA 1
ATOM 721 C C . SER A 1 93 ? -13.246 -1.265 18.961 1.00 87.25 93 SER A C 1
ATOM 723 O O . SER A 1 93 ? -12.111 -0.796 18.825 1.00 87.25 93 SER A O 1
ATOM 725 N N . PRO A 1 94 ? -13.747 -2.164 18.089 1.00 90.50 94 PRO A N 1
ATOM 726 C CA . PRO A 1 94 ? -13.066 -2.556 16.860 1.00 90.50 94 PRO A CA 1
ATOM 727 C C . PRO A 1 94 ? -12.765 -1.370 15.957 1.00 90.50 94 PRO A C 1
ATOM 729 O O . PRO A 1 94 ? -13.580 -0.462 15.794 1.00 90.50 94 PRO A O 1
ATOM 732 N N . ALA A 1 95 ? -11.598 -1.394 15.331 1.00 90.50 95 ALA A N 1
ATOM 733 C CA . ALA A 1 95 ? -11.149 -0.339 14.453 1.00 90.50 95 ALA A CA 1
ATOM 734 C C . ALA A 1 95 ? -10.370 -0.882 13.260 1.00 90.50 95 ALA A C 1
ATOM 736 O O . ALA A 1 95 ? -9.640 -1.871 13.347 1.00 90.50 95 ALA A O 1
ATOM 737 N N . VAL A 1 96 ? -10.480 -0.161 12.151 1.00 92.56 96 VAL A N 1
ATOM 738 C CA . VAL A 1 96 ? -9.657 -0.341 10.959 1.00 92.56 96 VAL A CA 1
ATOM 739 C C . VAL A 1 96 ? -8.867 0.934 10.736 1.00 92.56 96 VAL A C 1
ATOM 741 O O . VAL A 1 96 ? -9.397 2.042 10.833 1.00 92.56 96 VAL A O 1
ATOM 744 N N . ARG A 1 97 ? -7.586 0.790 10.416 1.00 93.81 97 ARG A N 1
ATOM 745 C CA . ARG A 1 97 ? -6.693 1.897 10.113 1.00 93.81 97 ARG A CA 1
ATOM 746 C C . ARG A 1 97 ? -5.964 1.646 8.806 1.00 93.81 97 ARG A C 1
ATOM 748 O O . ARG A 1 97 ? -5.227 0.678 8.663 1.00 93.81 97 ARG A O 1
ATOM 755 N N . LEU A 1 98 ? -6.102 2.593 7.889 1.00 94.81 98 LEU A N 1
ATOM 756 C CA . LEU A 1 98 ? -5.302 2.694 6.681 1.00 94.81 98 LEU A CA 1
ATOM 757 C C . LEU A 1 98 ? -4.302 3.841 6.839 1.00 94.81 98 LEU A C 1
ATOM 759 O O . LEU A 1 98 ? -4.668 4.966 7.178 1.00 94.81 98 LEU A O 1
ATOM 763 N N . ARG A 1 99 ? -3.027 3.567 6.587 1.00 93.19 99 ARG A N 1
ATOM 764 C CA . ARG A 1 99 ? -1.938 4.541 6.620 1.00 93.19 99 ARG A CA 1
ATOM 765 C C . ARG A 1 99 ? -1.230 4.554 5.276 1.00 93.19 99 ARG A C 1
ATOM 767 O O . ARG A 1 99 ? -0.776 3.516 4.809 1.00 93.19 99 ARG A O 1
ATOM 774 N N . LEU A 1 100 ? -1.100 5.739 4.703 1.00 92.06 100 LEU A N 1
ATOM 775 C CA . LEU A 1 100 ? -0.321 6.022 3.508 1.00 92.06 100 LEU A CA 1
ATOM 776 C C . LEU A 1 100 ? 0.826 6.948 3.909 1.00 92.06 100 LEU A C 1
ATOM 778 O O . LEU A 1 100 ? 0.566 8.009 4.465 1.00 92.06 100 LEU A O 1
ATOM 782 N N . SER A 1 101 ? 2.074 6.584 3.644 1.00 90.62 101 SER A N 1
ATOM 783 C CA . SER A 1 101 ? 3.236 7.440 3.910 1.00 90.62 101 SER A CA 1
ATOM 784 C C . SER A 1 101 ? 4.236 7.413 2.764 1.00 90.62 101 SER A C 1
ATOM 786 O O . SER A 1 101 ? 4.250 6.474 1.977 1.00 90.62 101 SER A O 1
ATOM 788 N N . TRP A 1 102 ? 5.079 8.432 2.648 1.00 89.94 102 TRP A N 1
ATOM 789 C CA . TRP A 1 102 ? 6.050 8.554 1.556 1.00 89.94 102 TRP A CA 1
ATOM 790 C C . TRP A 1 102 ? 7.329 9.249 2.025 1.00 89.94 102 TRP A C 1
ATOM 792 O O . TRP A 1 102 ? 7.272 10.154 2.849 1.00 89.94 102 TRP A O 1
ATOM 802 N N . ASP A 1 103 ? 8.494 8.898 1.479 1.00 86.44 103 ASP A N 1
ATOM 803 C CA . ASP A 1 103 ? 9.728 9.638 1.796 1.00 86.44 103 ASP A CA 1
ATOM 804 C C . ASP A 1 103 ? 9.909 10.837 0.866 1.00 86.44 103 ASP A C 1
ATOM 806 O O . ASP A 1 103 ? 10.226 11.956 1.294 1.00 86.44 103 ASP A O 1
ATOM 810 N N . ARG A 1 104 ? 9.692 10.599 -0.428 1.00 82.94 104 ARG A N 1
ATOM 811 C CA . ARG A 1 104 ? 9.832 11.577 -1.502 1.00 82.94 104 ARG A CA 1
ATOM 812 C C . ARG A 1 104 ? 8.792 11.280 -2.572 1.00 82.94 104 ARG A C 1
ATOM 814 O O . ARG A 1 104 ? 8.661 10.140 -3.006 1.00 82.94 104 ARG A O 1
ATOM 821 N N . LEU A 1 105 ? 8.093 12.322 -3.011 1.00 79.44 105 LEU A N 1
ATOM 822 C CA . LEU A 1 105 ? 7.199 12.269 -4.163 1.00 79.44 105 LEU A CA 1
ATOM 823 C C . LEU A 1 105 ? 7.845 12.995 -5.350 1.00 79.44 105 LEU A C 1
ATOM 825 O O . LEU A 1 105 ? 8.598 13.955 -5.137 1.00 79.44 105 LEU A O 1
ATOM 829 N N . PRO A 1 106 ? 7.565 12.569 -6.592 1.00 75.56 106 PRO A N 1
ATOM 830 C CA . PRO A 1 106 ? 8.008 13.283 -7.775 1.00 75.56 106 PRO A CA 1
ATOM 831 C C . PRO A 1 106 ? 7.459 14.708 -7.762 1.00 75.56 106 PRO A C 1
ATOM 833 O O . PRO A 1 106 ? 6.300 14.957 -7.416 1.00 75.56 106 PRO A O 1
ATOM 836 N N . LYS A 1 107 ? 8.303 15.664 -8.158 1.00 71.88 107 LYS A N 1
ATOM 837 C CA . LYS A 1 107 ? 7.868 17.039 -8.408 1.00 71.88 107 LYS A CA 1
ATOM 838 C C . LYS A 1 107 ? 7.058 17.031 -9.701 1.00 71.88 107 LYS A C 1
ATOM 840 O O . LYS A 1 107 ? 7.616 17.198 -10.778 1.00 71.88 107 LYS A O 1
ATOM 845 N N . VAL A 1 108 ? 5.756 16.775 -9.609 1.00 65.25 108 VAL A N 1
ATOM 846 C CA . VAL A 1 108 ? 4.901 16.797 -10.800 1.00 65.25 108 VAL A CA 1
ATOM 847 C C . VAL A 1 108 ? 4.601 18.251 -11.204 1.00 65.25 108 VAL A C 1
ATOM 849 O O . VAL A 1 108 ? 4.419 19.100 -10.325 1.00 65.25 108 VAL A O 1
ATOM 852 N N . PRO A 1 109 ? 4.568 18.587 -12.507 1.00 58.00 109 PRO A N 1
ATOM 853 C CA . PRO A 1 109 ? 4.192 19.924 -12.967 1.00 58.00 109 PRO A CA 1
ATOM 854 C C . PRO A 1 109 ? 2.816 20.328 -12.424 1.00 58.00 109 PRO A C 1
ATOM 856 O O . PRO A 1 109 ? 1.940 19.472 -12.302 1.00 58.00 109 PRO A O 1
ATOM 859 N N . LYS A 1 110 ? 2.581 21.624 -12.152 1.00 54.16 110 LYS A N 1
ATOM 860 C CA . LYS A 1 110 ? 1.314 22.140 -11.574 1.00 54.16 110 LYS A CA 1
ATOM 861 C C . LYS A 1 110 ? 0.046 21.606 -12.266 1.00 54.16 110 LYS A C 1
ATOM 863 O O . LYS A 1 110 ? -0.953 21.369 -11.593 1.00 54.16 110 LYS A O 1
ATOM 868 N N . ALA A 1 111 ? 0.097 21.386 -13.582 1.00 56.59 111 ALA A N 1
ATOM 869 C CA . ALA A 1 111 ? -1.009 20.838 -14.370 1.00 56.59 111 ALA A CA 1
ATOM 870 C C . ALA A 1 111 ? -1.379 19.392 -13.977 1.00 56.59 111 ALA A C 1
ATOM 872 O O . ALA A 1 111 ? -2.555 19.081 -13.816 1.00 56.59 111 ALA A O 1
ATOM 873 N N . VAL A 1 112 ? -0.381 18.534 -13.739 1.00 55.34 112 VAL A N 1
ATOM 874 C CA . VAL A 1 112 ? -0.558 17.154 -13.243 1.00 55.34 112 VAL A CA 1
ATOM 875 C C . VAL A 1 112 ? -0.834 17.156 -11.734 1.00 55.34 112 VAL A C 1
ATOM 877 O O . VAL A 1 112 ? -1.600 16.341 -11.221 1.00 55.34 112 VAL A O 1
ATOM 880 N N . TRP A 1 113 ? -0.283 18.148 -11.027 1.00 50.97 113 TRP A N 1
ATOM 881 C CA . TRP A 1 113 ? -0.503 18.396 -9.601 1.00 50.97 113 TRP A CA 1
ATOM 882 C C . TRP A 1 113 ? -1.992 18.586 -9.272 1.00 50.97 113 TRP A C 1
ATOM 884 O O . TRP A 1 113 ? -2.403 18.231 -8.177 1.00 50.97 113 TRP A O 1
ATOM 894 N N . ARG A 1 114 ? -2.836 19.049 -10.210 1.00 48.38 114 ARG A N 1
ATOM 895 C CA . ARG A 1 114 ? -4.296 19.171 -10.011 1.00 48.38 114 ARG A CA 1
ATOM 896 C C . ARG A 1 114 ? -4.987 17.829 -9.714 1.00 48.38 114 ARG A C 1
ATOM 898 O O . ARG A 1 114 ? -5.926 17.820 -8.925 1.00 48.38 114 ARG A O 1
ATOM 905 N N . TYR A 1 115 ? -4.496 16.722 -10.278 1.00 50.84 115 TYR A N 1
ATOM 906 C CA . TYR A 1 115 ? -5.031 15.372 -10.047 1.00 50.84 115 TYR A CA 1
ATOM 907 C C . TYR A 1 115 ? -4.416 14.705 -8.810 1.00 50.84 115 TYR A C 1
ATOM 909 O O . TYR A 1 115 ? -5.106 14.033 -8.052 1.00 50.84 115 TYR A O 1
ATOM 917 N N . VAL A 1 116 ? -3.127 14.946 -8.551 1.00 49.31 116 VAL A N 1
ATOM 918 C CA . VAL A 1 116 ? -2.411 14.366 -7.397 1.00 49.31 116 VAL A CA 1
ATOM 919 C C . VAL A 1 116 ? -2.778 15.067 -6.073 1.00 49.31 116 VAL A C 1
ATOM 921 O O . VAL A 1 116 ? -2.811 14.436 -5.017 1.00 49.31 116 VAL A O 1
ATOM 924 N N . ARG A 1 117 ? -3.131 16.361 -6.111 1.00 47.44 117 ARG A N 1
ATOM 925 C CA . ARG A 1 117 ? -3.490 17.194 -4.942 1.00 47.44 117 ARG A CA 1
ATOM 926 C C . ARG A 1 117 ? -4.772 16.756 -4.220 1.00 47.44 117 ARG A C 1
ATOM 928 O O . ARG A 1 117 ? -4.982 17.185 -3.086 1.00 47.44 117 ARG A O 1
ATOM 935 N N . ILE A 1 118 ? -5.585 15.882 -4.827 1.00 47.75 118 ILE A N 1
ATOM 936 C CA . ILE A 1 118 ? -6.784 15.276 -4.210 1.00 47.75 118 ILE A CA 1
ATOM 937 C C . ILE A 1 118 ? -6.453 14.674 -2.836 1.00 47.75 118 ILE A C 1
ATOM 939 O O . ILE A 1 118 ? -7.246 14.770 -1.905 1.00 47.75 118 ILE A O 1
ATOM 943 N N . VAL A 1 119 ? -5.247 14.124 -2.687 1.00 51.34 119 VAL A N 1
ATOM 944 C CA . VAL A 1 119 ? -4.854 13.344 -1.513 1.00 51.34 119 VAL A CA 1
ATOM 945 C C . VAL A 1 119 ? -4.322 14.219 -0.363 1.00 51.34 119 VAL A C 1
ATOM 947 O O . VAL A 1 119 ? -4.541 13.886 0.797 1.00 51.34 119 VAL A O 1
ATOM 950 N N . SER A 1 120 ? -3.661 15.354 -0.636 1.00 48.53 120 SER A N 1
ATOM 951 C CA . SER A 1 120 ? -2.909 16.103 0.393 1.00 48.53 120 SER A CA 1
ATOM 952 C C . SER A 1 120 ? -3.481 17.464 0.805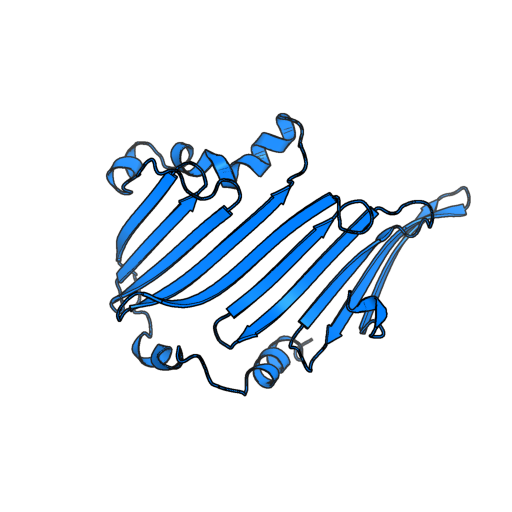 1.00 48.53 120 SER A C 1
ATOM 954 O O . SER A 1 120 ? -3.205 17.910 1.918 1.00 48.53 120 SER A O 1
ATOM 956 N N . GLU A 1 121 ? -4.262 18.143 -0.042 1.00 52.75 121 GLU A N 1
ATOM 957 C CA . GLU A 1 121 ? -4.748 19.507 0.257 1.00 52.75 121 GLU A CA 1
ATOM 958 C C . GLU A 1 121 ? -6.233 19.739 -0.039 1.00 52.75 121 GLU A C 1
ATOM 960 O O . GLU A 1 121 ? -6.755 20.801 0.294 1.00 52.75 121 GLU A O 1
ATOM 965 N N . PHE A 1 122 ? -6.917 18.786 -0.673 1.00 48.69 122 PHE A N 1
ATOM 966 C CA . PHE A 1 122 ? -8.244 19.026 -1.247 1.00 48.69 122 PHE A CA 1
ATOM 967 C C . PHE A 1 122 ? -9.422 18.559 -0.397 1.00 48.69 122 PHE A C 1
ATOM 969 O O . PHE A 1 122 ? -10.564 18.849 -0.750 1.00 48.69 122 PHE A O 1
ATOM 976 N N . ILE A 1 123 ? -9.178 17.889 0.729 1.00 52.72 123 ILE A N 1
ATOM 977 C CA . ILE A 1 123 ? -10.283 17.410 1.565 1.00 52.72 123 ILE A CA 1
ATOM 978 C C . ILE A 1 123 ? -11.117 18.570 2.142 1.00 52.72 123 ILE A C 1
ATOM 980 O O . ILE A 1 123 ? -12.337 18.470 2.086 1.00 52.72 123 ILE A O 1
ATOM 984 N N . PRO A 1 124 ? -10.546 19.724 2.552 1.00 51.53 124 PRO A N 1
ATOM 985 C CA . PRO A 1 124 ? -11.357 20.871 2.961 1.00 51.53 124 PRO A CA 1
ATOM 986 C C . PRO A 1 124 ? -12.204 21.479 1.851 1.00 51.53 124 PRO A C 1
ATOM 988 O O . PRO A 1 124 ? -13.292 21.957 2.125 1.00 51.53 124 PRO A O 1
ATOM 991 N N . TRP A 1 125 ? -11.691 21.524 0.615 1.00 51.41 125 TRP A N 1
ATOM 992 C CA . TRP A 1 125 ? -12.310 22.311 -0.459 1.00 51.41 125 TRP A CA 1
ATOM 993 C C . TRP A 1 125 ? -13.408 21.544 -1.206 1.00 51.41 125 TRP A C 1
ATOM 995 O O . TRP A 1 125 ? -14.315 22.161 -1.754 1.00 51.41 125 TRP A O 1
ATOM 1005 N N . TYR A 1 126 ? -13.338 20.206 -1.235 1.00 52.44 126 TYR A N 1
ATOM 1006 C CA . TYR A 1 126 ? -14.411 19.363 -1.781 1.00 52.44 126 TYR A CA 1
ATOM 1007 C C . TYR A 1 126 ? -15.492 19.012 -0.763 1.00 52.44 126 TYR A C 1
ATOM 1009 O O . TYR A 1 126 ? -16.541 18.527 -1.178 1.00 52.44 126 TYR A O 1
ATOM 1017 N N . ILE A 1 127 ? -15.269 19.249 0.535 1.00 54.41 127 ILE A N 1
ATOM 1018 C CA . ILE A 1 127 ? -16.368 19.276 1.498 1.00 54.41 127 ILE A CA 1
ATOM 1019 C C . ILE A 1 127 ? -17.134 20.563 1.190 1.00 54.41 127 ILE A C 1
ATOM 1021 O O . ILE A 1 127 ? -16.595 21.653 1.385 1.00 54.41 127 ILE A O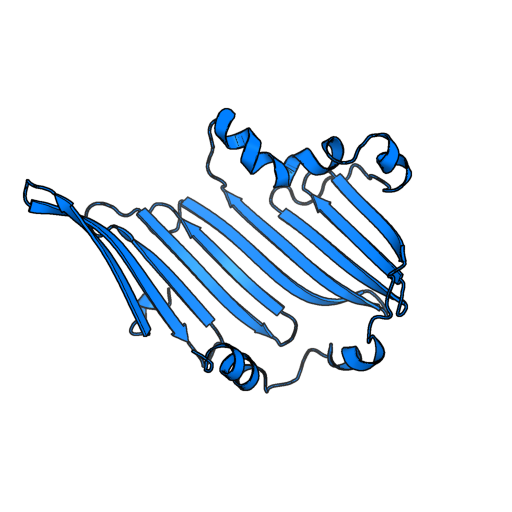 1
ATOM 1025 N N . PRO A 1 128 ? -18.356 20.470 0.646 1.00 52.03 128 PRO A N 1
ATOM 1026 C CA . PRO A 1 128 ? -19.151 21.651 0.380 1.00 52.03 128 PRO A CA 1
ATOM 1027 C C . PRO A 1 128 ? -19.312 22.447 1.677 1.00 52.03 128 PRO A C 1
ATOM 1029 O O . PRO A 1 128 ? -19.456 21.849 2.740 1.00 52.03 128 PRO A O 1
ATOM 1032 N N . TYR A 1 129 ? -19.331 23.776 1.601 1.00 55.97 129 TYR A N 1
ATOM 1033 C CA . TYR A 1 129 ? -19.473 24.656 2.772 1.00 55.97 129 TYR A CA 1
ATOM 1034 C C . TYR A 1 129 ? -20.685 24.302 3.663 1.00 55.97 129 TYR A C 1
ATOM 1036 O O . TYR A 1 129 ? -20.654 24.491 4.867 1.00 55.97 129 TYR A O 1
ATOM 1044 N N . TYR A 1 130 ? -21.737 23.694 3.108 1.00 54.56 130 TYR A N 1
ATOM 1045 C CA . TYR A 1 130 ? -22.891 23.224 3.886 1.00 54.56 130 TYR A CA 1
ATOM 1046 C C . TYR A 1 130 ? -22.647 21.923 4.682 1.00 54.56 130 TYR A C 1
ATOM 1048 O O . TYR A 1 130 ? -23.450 21.570 5.539 1.00 54.56 130 TYR A O 1
ATOM 1056 N N . LEU A 1 131 ? -21.568 21.183 4.403 1.00 54.66 131 LEU A N 1
ATOM 1057 C CA . LEU A 1 131 ? -21.146 19.999 5.162 1.00 54.66 131 LEU A CA 1
ATOM 1058 C C . LEU A 1 131 ? -20.016 20.307 6.153 1.00 54.66 131 LEU A C 1
ATOM 1060 O O . LEU A 1 131 ? -19.700 19.436 6.964 1.00 54.66 131 LEU A O 1
ATOM 1064 N N . SER A 1 132 ? -19.414 21.505 6.123 1.00 57.38 132 SER A N 1
ATOM 1065 C CA . SER A 1 132 ? -18.332 21.854 7.056 1.00 57.38 132 SER A CA 1
ATOM 1066 C C . SER A 1 132 ? -18.808 21.942 8.505 1.00 57.38 132 SER A C 1
ATOM 1068 O O . SER A 1 132 ? -18.051 21.584 9.400 1.00 57.38 132 SER A O 1
ATOM 1070 N N . ASP A 1 133 ? -20.072 22.307 8.737 1.00 59.50 133 ASP A N 1
ATOM 1071 C CA . ASP A 1 133 ? -20.673 22.293 10.081 1.00 59.50 133 ASP A CA 1
ATOM 1072 C C . ASP A 1 133 ? -20.955 20.864 10.584 1.00 59.50 133 ASP A C 1
ATOM 1074 O O . ASP A 1 133 ? -21.019 20.618 11.786 1.00 59.50 133 ASP A O 1
ATOM 1078 N N . LEU A 1 134 ? -21.093 19.896 9.670 1.00 60.97 134 LEU A N 1
ATOM 1079 C CA . LEU A 1 134 ? -21.396 18.492 9.981 1.00 60.97 134 LEU A CA 1
ATOM 1080 C C . LEU A 1 134 ? -20.145 17.617 10.139 1.00 60.97 134 LEU A C 1
ATOM 1082 O O . LEU A 1 134 ? -20.250 16.467 10.576 1.00 60.97 134 LEU A O 1
ATOM 1086 N N . VAL A 1 135 ? -18.977 18.128 9.745 1.00 67.31 135 VAL A N 1
ATOM 1087 C CA . VAL A 1 135 ? -17.687 17.441 9.845 1.00 67.31 135 VAL A CA 1
ATOM 1088 C C . VAL A 1 135 ? -16.709 18.373 10.551 1.00 67.31 135 VAL A C 1
ATOM 1090 O O . VAL A 1 135 ? -16.058 19.183 9.886 1.00 67.31 135 VAL A O 1
ATOM 1093 N N . PRO A 1 136 ? -16.587 18.269 11.885 1.00 68.25 136 PRO A N 1
ATOM 1094 C CA . PRO A 1 136 ? -15.599 19.019 12.639 1.00 68.25 136 PRO A CA 1
ATOM 1095 C C . PRO A 1 136 ? -14.209 18.942 12.000 1.00 68.25 136 PRO A C 1
ATOM 1097 O O . PRO A 1 136 ? -13.636 17.866 11.785 1.00 68.25 136 PRO A O 1
ATOM 1100 N N . MET A 1 137 ? -13.670 20.119 11.686 1.00 67.62 137 MET A N 1
ATOM 1101 C CA . MET A 1 137 ? -12.336 20.277 11.127 1.00 67.62 137 MET A CA 1
ATOM 1102 C C . MET A 1 137 ? -11.411 20.849 12.188 1.00 67.62 137 MET A C 1
ATOM 1104 O O . MET A 1 137 ? -11.635 21.950 12.686 1.00 67.62 137 MET A O 1
ATOM 1108 N N . GLN A 1 138 ? -10.333 20.136 12.491 1.00 70.25 138 GLN A N 1
ATOM 1109 C CA . GLN A 1 138 ? -9.295 20.631 13.379 1.00 70.25 138 GLN A CA 1
ATOM 1110 C C . GLN A 1 138 ? -8.012 20.870 12.591 1.00 70.25 138 GLN A C 1
ATOM 1112 O O . GLN A 1 138 ? -7.466 19.977 11.936 1.00 70.25 138 GLN A O 1
ATOM 1117 N N . LYS A 1 139 ? -7.514 22.106 12.641 1.00 66.69 139 LYS A N 1
ATOM 1118 C CA . LYS A 1 139 ? -6.229 22.452 12.039 1.00 66.69 139 LYS A CA 1
ATOM 1119 C C . LYS A 1 139 ? -5.099 21.968 12.947 1.00 66.69 139 LYS A C 1
ATOM 1121 O O . LYS A 1 139 ? -4.586 22.724 13.762 1.00 66.69 139 LYS A O 1
ATOM 1126 N N . ASP A 1 140 ? -4.706 20.715 12.764 1.00 71.81 140 ASP A N 1
ATOM 1127 C CA . ASP A 1 140 ? -3.562 20.109 13.442 1.00 71.81 140 ASP A CA 1
ATOM 1128 C C . ASP A 1 140 ? -2.362 19.971 12.504 1.00 71.81 140 ASP A C 1
ATOM 1130 O O . ASP A 1 140 ? -2.500 19.668 11.316 1.00 71.81 140 ASP A O 1
ATOM 1134 N N . ARG A 1 141 ? -1.156 20.125 13.059 1.00 69.31 141 ARG A N 1
ATOM 1135 C CA . ARG A 1 141 ? 0.083 19.688 12.404 1.00 69.31 141 ARG A CA 1
ATOM 1136 C C . ARG A 1 141 ? 0.258 18.188 12.636 1.00 69.31 141 ARG A C 1
ATOM 1138 O O . ARG A 1 141 ? 0.764 17.772 13.674 1.00 69.31 141 ARG A O 1
ATOM 1145 N N . ASN A 1 142 ? -0.164 17.385 11.666 1.00 77.88 142 ASN A N 1
ATOM 1146 C CA . ASN A 1 142 ? 0.124 15.951 11.637 1.00 77.88 142 ASN A CA 1
ATOM 1147 C C . ASN A 1 142 ? 1.438 15.687 10.874 1.00 77.88 142 ASN A C 1
ATOM 1149 O O . ASN A 1 142 ? 2.088 16.608 10.383 1.00 77.88 142 ASN A O 1
ATOM 1153 N N . SER A 1 143 ? 1.842 14.418 10.763 1.00 78.06 143 SER A N 1
ATOM 1154 C CA . SER A 1 143 ? 3.039 14.026 10.005 1.00 78.06 143 SER A CA 1
ATOM 1155 C C . SER A 1 143 ? 2.974 14.526 8.554 1.00 78.06 143 SER A C 1
ATOM 1157 O O . SER A 1 143 ? 2.027 14.230 7.825 1.00 78.06 143 SER A O 1
ATOM 1159 N N . GLU A 1 144 ? 3.996 15.275 8.126 1.00 80.12 144 GLU A N 1
ATOM 1160 C CA . GLU A 1 144 ? 3.996 15.983 6.835 1.00 80.12 144 GLU A CA 1
ATOM 1161 C C . GLU A 1 144 ? 3.952 15.058 5.615 1.00 80.12 144 GLU A C 1
ATOM 1163 O O . GLU A 1 144 ? 3.569 15.472 4.519 1.00 80.12 144 GLU A O 1
ATOM 1168 N N . LYS A 1 145 ? 4.351 13.798 5.801 1.00 84.25 145 LYS A N 1
ATOM 1169 C CA . LYS A 1 145 ? 4.469 12.811 4.729 1.00 84.25 145 LYS A CA 1
ATOM 1170 C C . LYS A 1 145 ? 3.606 11.579 4.953 1.00 84.25 145 LYS A C 1
ATOM 1172 O O . LYS A 1 145 ? 3.982 10.467 4.582 1.00 84.25 145 LYS A O 1
ATOM 1177 N N . GLN A 1 146 ? 2.480 11.769 5.627 1.00 86.50 146 GLN A N 1
ATOM 1178 C CA . GLN A 1 146 ? 1.583 10.685 5.973 1.00 86.50 146 GLN A CA 1
ATOM 1179 C C . GLN A 1 146 ? 0.129 11.140 5.943 1.00 86.50 146 GLN A C 1
ATOM 1181 O O . GLN A 1 146 ? -0.217 12.240 6.366 1.00 86.50 146 GLN A O 1
ATOM 1186 N N . ILE A 1 147 ? -0.730 10.232 5.503 1.00 88.12 147 ILE A N 1
ATOM 1187 C CA . ILE A 1 147 ? -2.176 10.298 5.645 1.00 88.12 147 ILE A CA 1
ATOM 1188 C C . ILE A 1 147 ? -2.624 9.053 6.392 1.00 88.12 147 ILE A C 1
ATOM 1190 O O . ILE A 1 147 ? -2.123 7.950 6.166 1.00 88.12 147 ILE A O 1
ATOM 1194 N N . GLN A 1 148 ? -3.558 9.235 7.311 1.00 91.06 148 GLN A N 1
ATOM 1195 C CA . GLN A 1 148 ? -4.117 8.151 8.092 1.00 91.06 148 GLN A CA 1
ATOM 1196 C C . GLN A 1 148 ? -5.631 8.269 8.113 1.00 91.06 148 GLN A C 1
ATOM 1198 O O . GLN A 1 148 ? -6.177 9.253 8.597 1.00 91.06 148 GLN A O 1
ATOM 1203 N N . PHE A 1 149 ? -6.293 7.222 7.651 1.00 91.56 149 PHE A N 1
ATOM 1204 C CA . PHE A 1 149 ? -7.729 7.047 7.738 1.00 91.56 149 PHE A CA 1
ATOM 1205 C C . PHE A 1 149 ? -8.022 5.979 8.789 1.00 91.56 149 PHE A C 1
ATOM 1207 O O . PHE A 1 149 ? -7.406 4.917 8.787 1.00 91.56 149 PHE A O 1
ATOM 1214 N N . THR A 1 150 ? -8.887 6.280 9.747 1.00 92.25 150 THR A N 1
ATOM 1215 C CA . THR A 1 150 ? -9.265 5.378 10.838 1.00 92.25 150 THR A CA 1
ATOM 1216 C C . THR A 1 150 ? -10.779 5.351 10.944 1.00 92.25 150 THR A C 1
ATOM 1218 O O . THR A 1 150 ? -11.412 6.402 10.942 1.00 92.25 150 THR A O 1
ATOM 1221 N N . VAL A 1 151 ? -11.343 4.156 11.043 1.00 91.81 151 VAL A N 1
ATOM 1222 C CA . VAL A 1 151 ? -12.766 3.929 11.294 1.00 91.81 151 VAL A CA 1
ATOM 1223 C C . VAL A 1 151 ? -12.871 3.097 12.558 1.00 91.81 151 VAL A C 1
ATOM 1225 O O . VAL A 1 151 ? -12.186 2.082 12.667 1.00 91.81 151 VAL A O 1
ATOM 1228 N N . VAL A 1 152 ? -13.693 3.528 13.507 1.00 91.81 152 VAL A N 1
ATOM 1229 C CA . VAL A 1 152 ? -13.925 2.845 14.783 1.00 91.81 152 VAL A CA 1
ATOM 1230 C C . VAL A 1 152 ? -15.405 2.504 14.880 1.00 91.81 152 VAL A C 1
ATOM 1232 O O . VAL A 1 152 ? -16.245 3.380 14.709 1.00 91.81 152 VAL A O 1
ATOM 1235 N N . ALA A 1 153 ? -15.730 1.243 15.141 1.00 90.50 153 ALA A N 1
ATOM 1236 C CA . ALA A 1 153 ? -17.097 0.794 15.364 1.00 90.50 153 ALA A CA 1
ATOM 1237 C C . ALA A 1 153 ? -17.447 0.936 16.850 1.00 90.50 153 ALA A C 1
ATOM 1239 O O . ALA A 1 153 ? -17.060 0.108 17.675 1.00 90.50 153 ALA A O 1
ATOM 1240 N N . THR A 1 154 ? -18.142 2.019 17.198 1.00 88.25 154 THR A N 1
ATOM 1241 C CA . THR A 1 154 ? -18.530 2.327 18.584 1.00 88.25 154 THR A CA 1
ATOM 1242 C C . THR A 1 154 ? -19.765 1.546 19.027 1.00 88.25 154 THR A C 1
ATOM 1244 O O . THR A 1 154 ? -19.898 1.234 20.207 1.00 88.25 154 THR A O 1
ATOM 1247 N N . SER A 1 155 ? -20.639 1.181 18.086 1.00 86.25 155 SER A N 1
ATOM 1248 C CA . SER A 1 155 ? -21.759 0.255 18.281 1.00 86.25 155 SER A CA 1
ATOM 1249 C C . SER A 1 155 ? -22.013 -0.526 16.992 1.00 86.25 155 SER A C 1
ATOM 1251 O O . SER A 1 155 ? -21.458 -0.185 15.946 1.00 86.25 155 SER A O 1
ATOM 1253 N N . GLU A 1 156 ? -22.903 -1.524 17.018 1.00 86.25 156 GLU A N 1
ATOM 1254 C CA . GLU A 1 156 ? -23.272 -2.276 15.811 1.00 86.25 156 GLU A CA 1
ATOM 1255 C C . GLU A 1 156 ? -23.753 -1.376 14.670 1.00 86.25 156 GLU A C 1
ATOM 1257 O O . GLU A 1 156 ? -23.606 -1.733 13.511 1.00 86.25 156 GLU A O 1
ATOM 1262 N N . ARG A 1 157 ? -24.308 -0.196 14.949 1.00 87.62 157 ARG A N 1
ATOM 1263 C CA . ARG A 1 157 ? -24.802 0.715 13.905 1.00 87.62 157 ARG A CA 1
ATOM 1264 C C . ARG A 1 157 ? -24.125 2.072 13.909 1.00 87.62 157 ARG A C 1
ATOM 1266 O O . ARG A 1 157 ? -24.598 2.967 13.217 1.00 87.62 157 ARG A O 1
ATOM 1273 N N . THR A 1 158 ? -23.033 2.237 14.647 1.00 88.38 158 THR A N 1
ATOM 1274 C CA . THR A 1 158 ? -22.403 3.545 14.827 1.00 88.38 158 THR A CA 1
ATOM 1275 C C . THR A 1 158 ? -20.909 3.478 14.548 1.00 88.38 158 THR A C 1
ATOM 1277 O O . THR A 1 158 ? -20.198 2.635 15.097 1.00 88.38 158 THR A O 1
ATOM 1280 N N . LEU A 1 159 ? -20.441 4.389 13.693 1.00 89.62 159 LEU A N 1
ATOM 1281 C CA . LEU A 1 159 ? -19.037 4.535 13.331 1.00 89.62 159 LEU A CA 1
ATOM 1282 C C . LEU A 1 159 ? -18.496 5.917 13.678 1.00 89.62 159 LEU A C 1
ATOM 1284 O O . LEU A 1 159 ? -19.122 6.935 13.385 1.00 89.62 159 LEU A O 1
ATOM 1288 N N . ASP A 1 160 ? -17.261 5.940 14.153 1.00 90.69 160 ASP A N 1
ATOM 1289 C CA . ASP A 1 160 ? -16.443 7.139 14.204 1.00 90.69 160 ASP A CA 1
ATOM 1290 C C . ASP A 1 160 ? -15.415 7.084 13.077 1.00 90.69 160 ASP A C 1
ATOM 1292 O O . ASP A 1 160 ? -14.645 6.131 12.950 1.00 90.69 160 ASP A O 1
ATOM 1296 N N . VAL A 1 161 ? -15.400 8.114 12.239 1.00 89.62 161 VAL A N 1
ATOM 1297 C CA . VAL A 1 161 ? -14.511 8.222 11.082 1.00 89.62 161 VAL A CA 1
ATOM 1298 C C . VAL A 1 161 ? -13.530 9.355 11.327 1.00 89.62 161 VAL A C 1
ATOM 1300 O O . VAL A 1 161 ? -13.934 10.483 11.594 1.00 89.62 161 VAL A O 1
ATOM 1303 N N . ILE A 1 162 ? -12.236 9.066 11.215 1.00 89.88 162 ILE A N 1
ATOM 1304 C CA . ILE A 1 162 ? -11.151 10.015 11.465 1.00 89.88 162 ILE A CA 1
ATOM 1305 C C . ILE A 1 162 ? -10.183 9.981 10.286 1.00 89.88 162 ILE A C 1
ATOM 1307 O O . ILE A 1 162 ? -9.648 8.933 9.925 1.00 89.88 162 ILE A O 1
ATOM 1311 N N . LEU A 1 163 ? -9.896 11.145 9.719 1.00 88.19 163 LEU A N 1
ATOM 1312 C CA . LEU A 1 163 ? -8.950 11.329 8.633 1.00 88.19 163 LEU A CA 1
ATOM 1313 C C . LEU A 1 163 ? -7.907 12.375 9.015 1.00 88.19 163 LEU A C 1
ATOM 1315 O O . LEU A 1 163 ? -8.184 13.568 9.104 1.00 88.19 163 LEU A O 1
ATOM 1319 N N . LYS A 1 164 ? -6.676 11.918 9.219 1.00 86.81 164 LYS A N 1
ATOM 1320 C CA . LYS A 1 164 ? -5.512 12.762 9.472 1.00 86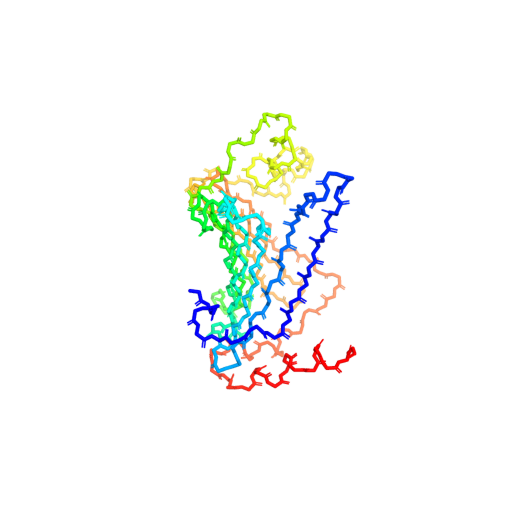.81 164 LYS A CA 1
ATOM 1321 C C . LYS A 1 164 ? -4.745 12.958 8.177 1.00 86.81 164 LYS A C 1
ATOM 1323 O O . LYS A 1 164 ? -4.327 11.990 7.544 1.00 86.81 164 LYS A O 1
ATOM 1328 N N . THR A 1 165 ? -4.525 14.210 7.817 1.00 83.12 165 THR A N 1
ATOM 1329 C CA . THR A 1 165 ? -3.654 14.622 6.711 1.00 83.12 165 THR A CA 1
ATOM 1330 C C . THR A 1 165 ? -2.586 15.574 7.253 1.00 83.12 165 THR A C 1
ATOM 1332 O O . THR A 1 165 ? -2.772 16.107 8.349 1.00 83.12 165 THR A O 1
ATOM 1335 N N . PRO A 1 166 ? -1.502 15.856 6.511 1.00 81.25 166 PRO A N 1
ATOM 1336 C CA . PRO A 1 166 ? -0.409 16.714 6.977 1.00 81.25 166 PRO A CA 1
ATOM 1337 C C . PRO A 1 166 ? -0.830 18.044 7.623 1.00 81.25 166 PRO A C 1
ATOM 1339 O O . PRO A 1 166 ? -0.213 18.484 8.590 1.00 81.25 166 PRO A O 1
ATOM 1342 N N . LYS A 1 167 ? -1.877 18.692 7.094 1.00 77.06 167 LYS A N 1
ATOM 1343 C CA . LYS A 1 167 ? -2.283 20.049 7.499 1.00 77.06 167 LYS A CA 1
ATOM 1344 C C . LYS A 1 167 ? -3.541 20.105 8.372 1.00 77.06 167 LYS A C 1
ATOM 1346 O O . LYS A 1 167 ? -3.908 21.202 8.792 1.00 77.06 167 LYS A O 1
ATOM 1351 N N . MET A 1 168 ? -4.239 18.985 8.570 1.00 77.94 168 MET A N 1
ATOM 1352 C CA . MET A 1 168 ? -5.494 18.961 9.328 1.00 77.94 168 MET A CA 1
ATOM 1353 C C . MET A 1 168 ? -5.883 17.552 9.783 1.00 77.94 168 MET A C 1
ATOM 1355 O O . MET A 1 168 ? -5.488 16.546 9.184 1.00 77.94 168 MET A O 1
ATOM 1359 N N . THR A 1 169 ? -6.779 17.514 10.755 1.00 83.94 169 THR A N 1
ATOM 1360 C CA . THR A 1 169 ? -7.552 16.345 11.153 1.00 83.94 169 THR A CA 1
ATOM 1361 C C . THR A 1 169 ? -9.026 16.617 10.870 1.00 83.94 169 THR A C 1
ATOM 1363 O O . THR A 1 169 ? -9.563 17.648 11.266 1.00 83.94 169 THR A O 1
ATOM 1366 N N . LEU A 1 170 ? -9.683 15.691 10.185 1.00 83.62 170 LEU A N 1
ATOM 1367 C CA . LEU A 1 170 ? -11.124 15.690 9.965 1.00 83.62 170 LEU A CA 1
ATOM 1368 C C . LEU A 1 170 ? -11.710 14.516 10.723 1.00 83.62 170 LEU A C 1
ATOM 1370 O O . LEU A 1 170 ? -11.148 13.420 10.677 1.00 83.62 170 LEU A O 1
ATOM 1374 N N . TYR A 1 171 ? -12.829 14.720 11.399 1.00 85.81 171 TYR A N 1
ATOM 1375 C CA . TYR A 1 171 ? -13.519 13.617 12.043 1.00 85.81 171 TYR A CA 1
ATOM 1376 C C . TYR A 1 171 ? -15.027 13.7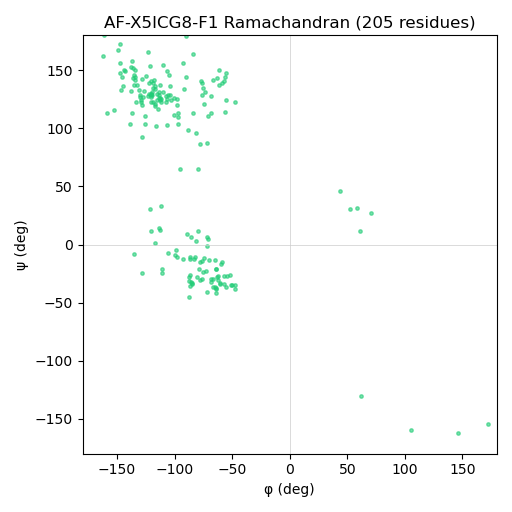90 11.974 1.00 85.81 171 TYR A C 1
ATOM 1378 O O . TYR A 1 171 ? -15.547 14.900 11.947 1.00 85.81 171 TYR A O 1
ATOM 1386 N N . LYS A 1 172 ? -15.730 12.663 11.944 1.00 84.94 172 LYS A N 1
ATOM 1387 C CA . LYS A 1 172 ? -17.173 12.589 12.119 1.00 84.94 172 LYS A CA 1
ATOM 1388 C C . LYS A 1 172 ? -17.463 11.414 13.034 1.00 84.94 172 LYS A C 1
ATOM 1390 O O . LYS A 1 172 ? -17.196 10.271 12.671 1.00 84.94 172 LYS A O 1
ATOM 1395 N N . LEU A 1 173 ? -17.955 11.722 14.225 1.00 88.56 173 LEU A N 1
ATOM 1396 C CA . LEU A 1 173 ? -18.331 10.728 15.222 1.00 88.56 173 LEU A CA 1
ATOM 1397 C C . LEU A 1 173 ? -19.812 10.392 15.061 1.00 88.56 173 LEU A C 1
ATOM 1399 O O . LEU A 1 173 ? -20.579 11.209 14.544 1.00 88.56 173 LEU A O 1
ATOM 1403 N N . GLY A 1 174 ? -20.223 9.212 15.508 1.00 85.88 174 GLY A N 1
ATOM 1404 C CA . GLY A 1 174 ? -21.644 8.882 15.574 1.00 85.88 174 GLY A CA 1
ATOM 1405 C C . GLY A 1 174 ? -22.315 8.671 14.211 1.00 85.88 174 GLY A C 1
ATOM 1406 O O . GLY A 1 174 ? -23.510 8.926 14.067 1.00 85.88 174 GLY A O 1
ATOM 1407 N N . VAL A 1 175 ? -21.574 8.258 13.179 1.00 86.38 175 VAL A N 1
ATOM 1408 C CA . VAL A 1 175 ? -22.141 7.990 11.851 1.00 86.38 175 VAL A CA 1
ATOM 1409 C C . VAL A 1 175 ? -23.031 6.756 11.927 1.00 86.38 175 VAL A C 1
ATOM 1411 O O . VAL A 1 175 ? -22.542 5.644 12.121 1.00 86.38 175 VAL A O 1
ATOM 1414 N N . ASN A 1 176 ? -24.335 6.956 11.745 1.00 87.06 176 ASN A N 1
ATOM 1415 C CA . ASN A 1 176 ? -25.306 5.869 11.743 1.00 87.06 176 ASN A CA 1
ATOM 1416 C C . ASN A 1 176 ? -25.250 5.079 10.434 1.00 87.06 176 ASN A C 1
ATOM 1418 O O . ASN A 1 176 ? -25.341 5.643 9.342 1.00 87.06 176 ASN A O 1
ATOM 1422 N N . LEU A 1 177 ? -25.135 3.762 10.559 1.00 84.31 177 LEU A N 1
ATOM 1423 C CA . LEU A 1 177 ? -25.176 2.829 9.446 1.00 84.31 177 LEU A CA 1
ATOM 1424 C C . LEU A 1 177 ? -26.611 2.358 9.178 1.00 84.31 177 LEU A C 1
ATOM 1426 O O . LEU A 1 177 ? -27.366 2.111 10.121 1.00 84.31 177 LEU A O 1
ATOM 1430 N N . PRO A 1 178 ? -26.983 2.148 7.903 1.00 84.06 178 PRO A N 1
ATOM 1431 C CA . PRO A 1 178 ? -28.277 1.567 7.549 1.00 84.06 178 PRO A CA 1
ATOM 1432 C C . PRO A 1 178 ? -28.387 0.077 7.926 1.00 84.06 178 PRO A C 1
ATOM 1434 O O . PRO A 1 178 ? -29.481 -0.482 7.918 1.00 84.06 178 PRO A O 1
ATOM 1437 N N . CYS A 1 179 ? -27.270 -0.579 8.257 1.00 80.81 179 CYS A N 1
ATOM 1438 C CA . CYS A 1 179 ? -27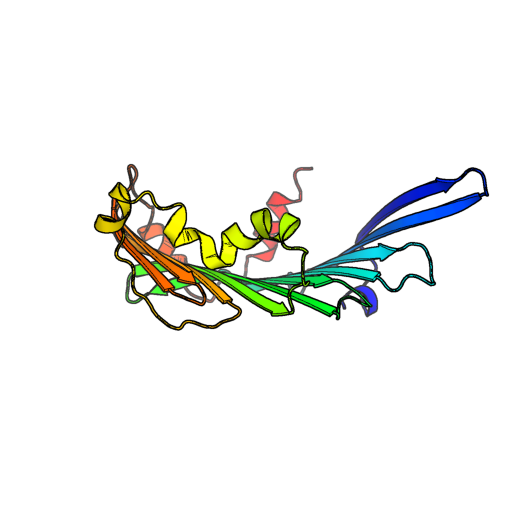.196 -1.993 8.624 1.00 80.81 179 CYS A CA 1
ATOM 1439 C C . CYS A 1 179 ? -26.287 -2.184 9.845 1.00 80.81 179 CYS A C 1
ATOM 1441 O O . CYS A 1 179 ? -25.367 -1.394 10.055 1.00 80.81 179 CYS A O 1
ATOM 1443 N N . SER A 1 180 ? -26.543 -3.225 10.647 1.00 82.75 180 SER A N 1
ATOM 1444 C CA . SER A 1 180 ? -25.678 -3.586 11.774 1.00 82.75 180 SER A CA 1
ATOM 1445 C C . SER A 1 180 ? -24.398 -4.270 11.296 1.00 82.75 180 SER A C 1
ATOM 1447 O O . SER A 1 180 ? -24.415 -5.151 10.437 1.00 82.75 180 SER A O 1
ATOM 1449 N N . LEU A 1 181 ? -23.278 -3.850 11.867 1.00 81.25 181 LEU A N 1
ATOM 1450 C CA . LEU A 1 181 ? -21.983 -4.488 11.764 1.00 81.25 181 LEU A CA 1
ATOM 1451 C C . LEU A 1 181 ? -21.962 -5.718 12.669 1.00 81.25 181 LEU A C 1
ATOM 1453 O O . LEU A 1 181 ? -22.418 -5.640 13.810 1.00 81.25 181 LEU A O 1
ATOM 1457 N N . PRO A 1 182 ? -21.371 -6.829 12.212 1.00 75.81 182 PRO A N 1
ATOM 1458 C CA . PRO A 1 182 ? -21.273 -8.046 13.003 1.00 75.81 182 PRO A CA 1
ATOM 1459 C C . PRO A 1 182 ? -20.117 -7.940 14.017 1.00 75.81 182 PRO A C 1
ATOM 1461 O O . PRO A 1 182 ? -19.121 -8.654 13.912 1.00 75.81 182 PRO A O 1
ATOM 1464 N N . ILE A 1 183 ? -20.223 -7.024 14.984 1.00 68.62 183 ILE A N 1
ATOM 1465 C CA . ILE A 1 183 ? -19.153 -6.704 15.947 1.00 68.62 183 ILE A CA 1
ATOM 1466 C C . ILE A 1 183 ? -18.811 -7.895 16.844 1.00 68.62 183 ILE A C 1
ATOM 1468 O O . ILE A 1 183 ? -17.633 -8.142 17.092 1.00 68.62 183 ILE A O 1
ATOM 1472 N N . GLU A 1 184 ? -19.802 -8.682 17.267 1.00 61.78 184 GLU A N 1
ATOM 1473 C CA . GLU A 1 184 ? -19.569 -9.868 18.103 1.00 61.78 184 GLU A CA 1
ATOM 1474 C C . GLU A 1 184 ? -18.680 -10.910 17.406 1.00 61.78 184 GLU A C 1
ATOM 1476 O O . GLU A 1 184 ? -17.828 -11.525 18.045 1.00 61.78 184 GLU A O 1
ATOM 1481 N N . SER A 1 185 ? -18.786 -11.036 16.076 1.00 59.38 185 SER A N 1
ATOM 1482 C CA . SER A 1 185 ? -17.930 -11.922 15.270 1.00 59.38 185 SER A CA 1
ATOM 1483 C C . SER A 1 185 ? -16.498 -11.399 15.076 1.00 59.38 185 SER A C 1
ATOM 1485 O O . SER A 1 185 ? -15.621 -12.135 14.628 1.00 59.38 185 SER A O 1
ATOM 1487 N N . MET A 1 186 ? -16.238 -10.131 15.421 1.00 58.72 186 MET A N 1
ATOM 1488 C CA . MET A 1 186 ? -14.919 -9.493 15.328 1.00 58.72 186 MET A CA 1
ATOM 1489 C C . MET A 1 186 ? -14.082 -9.663 16.608 1.00 58.72 186 MET A C 1
ATOM 1491 O O . MET A 1 186 ? -13.007 -9.080 16.722 1.00 58.72 186 MET A O 1
ATOM 1495 N N . THR A 1 187 ? -14.516 -10.486 17.565 1.00 53.34 187 THR A N 1
ATOM 1496 C CA . THR A 1 187 ? -13.720 -10.871 18.751 1.00 53.34 187 THR A CA 1
ATOM 1497 C C . THR A 1 187 ? -12.399 -11.574 18.395 1.00 53.34 187 THR A C 1
ATOM 1499 O O . THR A 1 187 ? -11.453 -11.565 19.180 1.00 53.34 187 THR A O 1
ATOM 1502 N N . ASP A 1 188 ? -12.276 -12.052 17.158 1.00 57.59 188 ASP A N 1
ATOM 1503 C CA . ASP A 1 188 ? -11.074 -12.622 16.540 1.00 57.59 188 ASP A CA 1
ATOM 1504 C C . ASP A 1 188 ? -9.958 -11.607 16.203 1.00 57.59 188 ASP A C 1
ATOM 1506 O O . ASP A 1 188 ? -8.950 -11.961 15.583 1.00 57.59 188 ASP A O 1
ATOM 1510 N N . LEU A 1 189 ? -10.107 -10.340 16.610 1.00 55.75 189 LEU A N 1
ATOM 1511 C CA . LEU A 1 189 ? -9.090 -9.282 16.493 1.00 55.75 189 LEU A CA 1
ATOM 1512 C C . LEU A 1 189 ? -7.889 -9.467 17.445 1.00 55.75 189 LEU A C 1
ATOM 1514 O O . LEU A 1 189 ? -6.985 -8.628 17.487 1.00 55.75 189 LEU A O 1
ATOM 1518 N N . SER A 1 190 ? -7.850 -10.586 18.177 1.00 50.34 190 SER A N 1
ATOM 1519 C CA . SER A 1 190 ? -6.672 -11.048 18.907 1.00 50.34 190 SER A CA 1
ATOM 1520 C C . SER A 1 190 ? -5.502 -11.314 17.930 1.00 50.34 190 SER A C 1
ATOM 1522 O O . SER A 1 190 ? -5.712 -11.849 16.836 1.00 50.34 190 SER A O 1
ATOM 1524 N N . PRO A 1 191 ? -4.262 -10.914 18.272 1.00 47.84 191 PRO A N 1
ATOM 1525 C CA . PRO A 1 191 ? -3.128 -10.912 17.345 1.00 47.84 191 PRO A CA 1
ATOM 1526 C C . PRO A 1 191 ? -2.559 -12.293 16.974 1.00 47.84 191 PRO A C 1
ATOM 1528 O O . PRO A 1 191 ? -1.635 -12.339 16.161 1.00 47.84 191 PRO A O 1
ATOM 1531 N N . PHE A 1 192 ? -3.087 -13.395 17.513 1.00 45.00 192 PHE A N 1
ATOM 1532 C CA . PHE A 1 192 ? -2.515 -14.732 17.329 1.00 45.00 192 PHE A CA 1
ATOM 1533 C C . PHE A 1 192 ? -3.559 -15.709 16.796 1.00 45.00 192 PHE A C 1
ATOM 1535 O O . PHE A 1 192 ? -4.422 -16.163 17.540 1.00 45.00 192 PHE A O 1
ATOM 1542 N N . ASP A 1 193 ? -3.475 -16.012 15.501 1.00 45.94 193 ASP A N 1
ATOM 1543 C CA . ASP A 1 193 ? -4.178 -17.140 14.894 1.00 45.94 193 ASP A CA 1
ATOM 1544 C C . ASP A 1 193 ? -3.471 -17.527 13.577 1.00 45.94 193 ASP A C 1
ATOM 1546 O O . ASP A 1 193 ? -3.411 -16.741 12.625 1.00 45.94 193 ASP A O 1
ATOM 1550 N N . ASP A 1 194 ? -2.864 -18.716 13.548 1.00 47.22 194 ASP A N 1
ATOM 1551 C CA . ASP A 1 194 ? -1.747 -19.086 12.657 1.00 47.22 194 ASP A CA 1
ATOM 1552 C C . ASP A 1 194 ? -2.139 -19.496 11.220 1.00 47.22 194 ASP A C 1
ATOM 1554 O O . ASP A 1 194 ? -1.284 -19.868 10.415 1.00 47.22 194 ASP A O 1
ATOM 1558 N N . ASN A 1 195 ? -3.420 -19.435 10.837 1.00 46.56 195 ASN A N 1
ATOM 1559 C CA . ASN A 1 195 ? -3.914 -20.208 9.684 1.00 46.56 195 ASN A CA 1
ATOM 1560 C C . ASN A 1 195 ? -4.330 -19.395 8.437 1.00 46.56 195 ASN A C 1
ATOM 1562 O O . ASN A 1 195 ? -5.257 -19.747 7.706 1.00 46.56 195 ASN A O 1
ATOM 1566 N N . ILE A 1 196 ? -3.656 -18.278 8.171 1.00 52.06 196 ILE A N 1
ATOM 1567 C CA . ILE A 1 196 ? -4.103 -17.285 7.167 1.00 52.06 196 ILE A CA 1
ATOM 1568 C C . ILE A 1 196 ? -3.607 -17.594 5.763 1.00 52.06 196 ILE A C 1
ATOM 1570 O O . ILE A 1 196 ? -4.275 -17.282 4.774 1.00 52.06 196 ILE A O 1
ATOM 1574 N N . VAL A 1 197 ? -2.461 -18.265 5.670 1.00 51.47 197 VAL A N 1
ATOM 1575 C CA . VAL A 1 197 ? -1.859 -18.664 4.394 1.00 51.47 197 VAL A CA 1
ATOM 1576 C C . VAL A 1 197 ? -2.837 -19.523 3.582 1.00 51.47 197 VAL A C 1
ATOM 1578 O O . VAL A 1 197 ? -2.932 -19.366 2.366 1.00 51.47 197 VAL A O 1
ATOM 1581 N N . ASN A 1 198 ? -3.653 -20.338 4.255 1.00 44.53 198 ASN A N 1
ATOM 1582 C CA . ASN A 1 198 ? -4.638 -21.212 3.620 1.00 44.53 198 ASN A CA 1
ATOM 1583 C C . ASN A 1 198 ? -5.886 -20.475 3.097 1.00 44.53 198 ASN A C 1
ATOM 1585 O O . ASN A 1 198 ? -6.522 -20.953 2.162 1.00 44.53 198 ASN A O 1
ATOM 1589 N N . LYS A 1 199 ? -6.224 -19.292 3.630 1.00 43.75 199 LYS A N 1
ATOM 1590 C CA . LYS A 1 199 ? -7.428 -18.540 3.222 1.00 43.75 199 LYS A CA 1
ATOM 1591 C C . LYS A 1 199 ? -7.193 -17.677 1.981 1.00 43.75 199 LYS A C 1
ATOM 1593 O O . LYS A 1 199 ? -8.078 -17.548 1.143 1.00 43.75 199 LYS A O 1
ATOM 1598 N N . ILE A 1 200 ? -5.978 -17.146 1.824 1.00 50.84 200 ILE A N 1
ATOM 1599 C CA . ILE A 1 200 ? -5.571 -16.417 0.610 1.00 50.84 200 ILE A CA 1
ATOM 1600 C C . ILE A 1 200 ? -5.462 -17.376 -0.583 1.00 50.84 200 ILE A C 1
ATOM 1602 O O . ILE A 1 200 ? -5.745 -16.984 -1.711 1.00 50.84 200 ILE A O 1
ATOM 1606 N N . HIS A 1 201 ? -5.126 -18.647 -0.336 1.00 41.72 201 HIS A N 1
ATOM 1607 C CA . HIS A 1 201 ? -5.088 -19.677 -1.371 1.00 41.72 201 HIS A CA 1
ATOM 1608 C C . HIS A 1 201 ? -6.414 -19.824 -2.133 1.00 41.72 201 HIS A C 1
ATOM 1610 O O . HIS A 1 201 ? -6.360 -19.988 -3.346 1.00 41.72 201 HIS A O 1
ATOM 1616 N N . TYR A 1 202 ? -7.565 -19.669 -1.466 1.00 37.75 202 TYR A N 1
ATOM 1617 C CA . TYR A 1 202 ? -8.887 -19.798 -2.095 1.00 37.75 202 TYR A CA 1
ATOM 1618 C C . TYR A 1 202 ? -9.205 -18.668 -3.087 1.00 37.75 202 TYR A C 1
ATOM 1620 O O . TYR A 1 202 ? -9.852 -18.899 -4.099 1.00 37.75 202 TYR A O 1
ATOM 1628 N N . LEU A 1 203 ? -8.701 -17.453 -2.841 1.00 36.31 203 LEU A N 1
ATOM 1629 C CA . LEU A 1 203 ? -8.953 -16.287 -3.701 1.00 36.31 203 LEU A CA 1
ATOM 1630 C C . LEU A 1 203 ? -8.104 -16.274 -4.981 1.00 36.31 203 LEU A C 1
ATOM 1632 O O . LEU A 1 203 ? -8.399 -15.515 -5.898 1.00 36.31 203 LEU A O 1
ATOM 1636 N N . PHE A 1 204 ? -7.048 -17.090 -5.043 1.00 38.53 204 PHE A N 1
ATOM 1637 C CA . PHE A 1 204 ? -6.150 -17.185 -6.200 1.00 38.53 204 PHE A CA 1
ATOM 1638 C C . PHE A 1 204 ? -6.157 -18.569 -6.868 1.00 38.53 204 PHE A C 1
ATOM 1640 O O . PHE A 1 204 ? -5.394 -18.779 -7.808 1.00 38.53 204 PHE A O 1
ATOM 1647 N N . SER A 1 205 ? -6.970 -19.516 -6.384 1.00 35.38 205 SER A N 1
ATOM 1648 C CA . SER A 1 205 ? -7.167 -20.832 -7.010 1.00 35.38 205 SER A CA 1
ATOM 1649 C C . SER A 1 205 ? -8.421 -20.921 -7.883 1.00 35.38 205 SER A C 1
ATOM 1651 O O . SER A 1 205 ? -8.565 -21.902 -8.603 1.00 35.38 205 SER A O 1
ATOM 1653 N N . GLU A 1 206 ? -9.313 -19.927 -7.838 1.00 32.75 206 GLU A N 1
ATOM 1654 C CA . GLU A 1 206 ? -10.415 -19.763 -8.798 1.00 32.75 206 GLU A CA 1
ATOM 1655 C C . GLU A 1 206 ? -10.011 -18.796 -9.924 1.00 32.75 206 GLU A C 1
ATOM 1657 O O . GLU A 1 206 ? -10.560 -17.703 -10.042 1.00 32.75 206 GLU A O 1
ATOM 1662 N N . VAL A 1 207 ? -9.019 -19.191 -10.730 1.00 31.19 207 VAL A N 1
ATOM 1663 C CA . VAL A 1 207 ? -8.849 -18.772 -12.137 1.00 31.19 207 VAL A CA 1
ATOM 1664 C C . VAL A 1 207 ? -8.260 -19.938 -12.917 1.00 31.19 207 VAL A C 1
ATOM 1666 O O . VAL A 1 207 ? -7.228 -20.479 -12.457 1.00 31.19 207 VAL A O 1
#

pLDDT: mean 78.38, std 17.5, range [31.19, 96.19]

Foldseek 3Di:
DCVVPDDFPDKDWDWDQDPVRDTWGWIWTWDADLVFQKIKIKIFIPDPVGQWIWIKIKTDPFPFKIKIKIAIDRVSPPWIKMWMWGWADDVPWTKIKIKIFIDDDDPDPVVVCVVVVCQAPCPVVVCPPVCCVQKPKAQDQDDAGMKMWMWTPPFQFWIKTWIDHRGIIIIHGGHGHPGGDPRVVVPVSPGDDPPVSVVVCVVPVPD

Organism: Oncorhynchus keta (NCBI:txid8018)

Nearest PDB structures (foldseek):
  1lsh-assembly1_B  TM=8.707E-01  e=4.070E-14  Ichthyomyzon unicuspis
  3mm0-assembly1_C  TM=3.533E-01  e=4.054E-01  Gallus gallus
  3mm0-assembly4_N-3  TM=3.934E-01  e=2.293E+00  Gallus gallus
  3bs6-assembly1_A  TM=1.729E-01  e=2.684E+00  Escherichia coli

Solvent-accessible surface area (backbone atoms only — not comparable to full-atom values): 11477 Å² total; per-residue (Å²): 117,62,78,83,78,47,77,65,76,44,77,49,78,49,77,47,78,44,97,84,70,50,71,43,43,38,36,39,37,32,33,73,40,76,95,61,48,28,44,36,37,38,37,31,46,64,41,88,89,47,55,46,22,39,35,39,40,35,32,50,81,47,92,43,30,38,39,34,38,41,21,29,38,59,76,34,65,68,24,38,36,38,39,37,45,34,50,37,67,60,82,95,26,49,30,43,38,42,36,43,34,45,87,39,76,81,88,60,57,73,81,60,35,66,69,62,38,59,79,71,72,34,65,73,73,72,45,51,80,87,46,48,84,74,34,55,72,43,85,37,88,44,58,81,47,35,36,36,42,37,41,32,42,79,45,48,38,27,31,32,40,37,39,38,31,29,68,29,36,39,39,38,71,74,44,74,50,100,55,74,50,71,59,81,77,51,70,72,62,58,88,80,72,93,68,57,75,67,59,59,47,61,76,70,64,78,117

Mean predicted aligned error: 11.05 Å

Secondary structure (DSSP, 8-state):
-GGGTS--SEEEEEEEE-TT--EEEEEEEEEEETTTTEEEEEEEESSTT--EEEEEEEEEEETTEEEEEEEEEETT-SEEEEEEEEEEEETTEEEEEEEEEEEE-----HHHHHHHTTTTT-HHHHS-TTTTTTS-EE-----TTEEEEEEEEEETTEEEEEEEETTEEEEEEEEE-SS----GGGGGGSS-----HHHHHHHHH--